Protein AF-A0A0S2F3V4-F1 (afdb_monomer_lite)

Foldseek 3Di:
DDAQPQVPDDPQQLQLQLVLVVLLVVLQVVAADPLLVVLLVVQVDHSRGQDHQVSSQVVLCVQANAGEDEDCFDDDQLVCLQCLLNRYQYAHNGDDGPVQSQHDLTHHNLLRPSQQSSNSSPNLLSLLSNLLSVLSNVQVVPDPLSNLLSVLVCCQPQAFAWEADPVGIHDNHSVQSSHSVLSCCVGPALAAWEWEDDSLLSSLEFFARPDRFNYHYYYHDSVVSSVSSPDRCPVVSVVSVPDHRDYRNDDDPPIPTPHRHPNPPDDPDRTD

pLDDT: mean 95.86, std 4.26, range [71.12, 98.94]

Structure (mmCIF, N/CA/C/O backbone):
data_AF-A0A0S2F3V4-F1
#
_entry.id   AF-A0A0S2F3V4-F1
#
loop_
_atom_site.group_PDB
_atom_site.id
_atom_site.type_symbol
_atom_site.label_atom_id
_atom_site.label_alt_id
_atom_site.label_comp_id
_atom_site.label_asym_id
_atom_site.label_entity_id
_atom_site.label_seq_id
_atom_site.pdbx_PDB_ins_code
_atom_site.Cartn_x
_atom_site.Cartn_y
_atom_site.Cartn_z
_atom_site.occupancy
_atom_site.B_iso_or_equiv
_atom_site.auth_seq_id
_atom_site.auth_comp_id
_atom_site.auth_asym_id
_atom_site.auth_atom_id
_atom_site.pdbx_PDB_model_num
ATOM 1 N N . MET A 1 1 ? 8.814 -4.018 19.513 1.00 71.12 1 MET A N 1
ATOM 2 C CA . MET A 1 1 ? 7.356 -4.242 19.450 1.0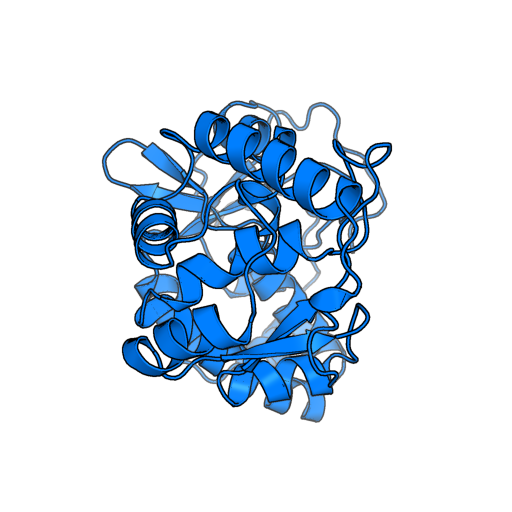0 71.12 1 MET A CA 1
ATOM 3 C C . MET A 1 1 ? 6.756 -3.750 20.743 1.00 71.12 1 MET A C 1
ATOM 5 O O . MET A 1 1 ? 7.368 -3.970 21.784 1.00 71.12 1 MET A O 1
ATOM 9 N N . ILE A 1 2 ? 5.606 -3.098 20.668 1.00 83.38 2 ILE A N 1
ATOM 10 C CA . ILE A 1 2 ? 4.873 -2.636 21.841 1.00 83.38 2 ILE A CA 1
ATOM 11 C C . ILE A 1 2 ? 3.468 -3.230 21.830 1.00 83.38 2 ILE A C 1
ATOM 13 O O . ILE A 1 2 ? 2.897 -3.496 20.769 1.00 83.38 2 ILE A O 1
ATOM 17 N N . GLU A 1 3 ? 2.923 -3.462 23.017 1.00 89.81 3 GLU A N 1
ATOM 18 C CA . GLU A 1 3 ? 1.493 -3.707 23.157 1.00 89.81 3 GLU A CA 1
ATOM 19 C C . GLU A 1 3 ? 0.742 -2.434 22.746 1.00 89.81 3 GLU A C 1
ATOM 21 O O . GLU A 1 3 ? 1.176 -1.329 23.077 1.00 89.81 3 GLU A O 1
ATOM 26 N N . GLN A 1 4 ? -0.358 -2.573 21.999 1.00 96.12 4 GLN A N 1
ATOM 27 C CA . GLN A 1 4 ? -1.179 -1.427 21.611 1.00 96.12 4 GLN A CA 1
ATOM 28 C C . GLN A 1 4 ? -1.691 -0.737 22.885 1.00 96.12 4 GLN A C 1
ATOM 30 O O . GLN A 1 4 ? -2.435 -1.368 23.643 1.00 96.12 4 GLN A O 1
ATOM 35 N N . PRO A 1 5 ? -1.370 0.547 23.128 1.00 95.44 5 PRO A N 1
ATOM 36 C CA . PRO A 1 5 ? -1.813 1.249 24.327 1.00 95.44 5 PRO A CA 1
ATOM 37 C C . PRO A 1 5 ? -3.282 1.681 24.183 1.00 95.44 5 PRO A C 1
ATOM 39 O O . PRO A 1 5 ? -3.615 2.856 24.239 1.00 95.44 5 PRO A O 1
ATOM 42 N N . TRP A 1 6 ? -4.201 0.734 23.979 1.00 97.06 6 TRP A N 1
ATOM 43 C CA . TRP A 1 6 ? -5.574 1.031 23.561 1.00 97.06 6 TRP A CA 1
ATOM 44 C C . TRP A 1 6 ? -6.326 1.932 24.549 1.00 97.06 6 TRP A C 1
ATOM 46 O O . TRP A 1 6 ? -7.079 2.814 24.149 1.00 97.06 6 TRP A O 1
ATOM 56 N N . ALA A 1 7 ? -6.077 1.758 25.849 1.00 97.12 7 ALA A N 1
ATOM 57 C CA . ALA A 1 7 ? -6.681 2.585 26.891 1.00 97.12 7 ALA A CA 1
ATOM 58 C C . ALA A 1 7 ? -6.201 4.052 26.884 1.00 97.12 7 ALA A C 1
ATOM 60 O O . ALA A 1 7 ? -6.800 4.872 27.576 1.00 97.12 7 ALA A O 1
ATOM 61 N N . SER A 1 8 ? -5.135 4.389 26.145 1.00 96.75 8 SER A N 1
ATOM 62 C CA . SER A 1 8 ? -4.654 5.768 26.018 1.00 96.75 8 SER A CA 1
ATOM 63 C C . SER A 1 8 ? -5.304 6.541 24.873 1.00 96.75 8 SER A C 1
ATOM 65 O O . SER A 1 8 ? -5.084 7.748 24.794 1.00 96.75 8 SER A O 1
ATOM 67 N N . TYR A 1 9 ? -6.073 5.893 23.987 1.00 98.19 9 TYR A N 1
ATOM 68 C CA . TYR A 1 9 ? -6.818 6.622 22.962 1.00 98.19 9 TYR A CA 1
ATOM 69 C C . TYR A 1 9 ? -7.884 7.495 23.619 1.00 98.19 9 TYR A C 1
ATOM 71 O O . TYR A 1 9 ? -8.691 7.049 24.436 1.00 98.19 9 TYR A O 1
ATOM 79 N N . SER A 1 10 ? -7.881 8.766 23.252 1.00 98.25 10 SER A N 1
ATOM 80 C CA . SER A 1 10 ? -8.876 9.731 23.683 1.00 98.25 10 SER A CA 1
ATOM 81 C C . SER A 1 10 ? -10.175 9.584 22.884 1.00 98.25 10 SER A C 1
ATOM 83 O O . SER A 1 10 ? -10.226 8.976 21.812 1.00 98.25 10 SER A O 1
ATOM 85 N N . GLY A 1 11 ? -11.243 10.234 23.356 1.00 98.31 11 GLY A N 1
ATOM 86 C CA . GLY A 1 11 ? -12.466 10.370 22.558 1.00 98.31 11 GLY A CA 1
ATOM 87 C C . GLY A 1 11 ? -12.229 11.075 21.214 1.00 98.31 11 GLY A C 1
ATOM 88 O O . GLY A 1 11 ? -12.936 10.794 20.250 1.00 98.31 11 GLY A O 1
ATOM 89 N N . GLN A 1 12 ? -11.217 11.946 21.127 1.00 98.19 12 GLN A N 1
ATOM 90 C CA . GLN A 1 12 ? -10.833 12.617 19.885 1.00 98.19 12 GLN A CA 1
ATOM 91 C C . GLN A 1 12 ? -10.189 11.640 18.895 1.00 98.19 12 GLN A C 1
ATOM 93 O O . GLN A 1 12 ? -10.541 11.665 17.720 1.00 98.19 12 GLN A O 1
ATOM 98 N N . ASP A 1 13 ? -9.323 10.741 19.365 1.00 98.44 13 ASP A N 1
ATOM 99 C CA . ASP A 1 13 ? -8.685 9.720 18.522 1.00 98.44 13 ASP A CA 1
ATOM 100 C C . ASP A 1 13 ? -9.733 8.777 17.912 1.00 98.44 13 ASP A C 1
ATOM 102 O O . ASP A 1 13 ? -9.726 8.505 16.711 1.00 98.44 13 ASP A O 1
ATOM 106 N N . HIS A 1 14 ? -10.703 8.335 18.721 1.00 98.44 14 HIS A N 1
ATOM 107 C CA . HIS A 1 14 ? -11.831 7.539 18.234 1.00 98.44 14 HIS A CA 1
ATOM 108 C C . HIS A 1 14 ? -12.724 8.308 17.250 1.00 98.44 14 HIS A C 1
ATOM 110 O O . HIS A 1 14 ? -13.195 7.720 16.278 1.00 98.44 14 HIS A O 1
ATOM 116 N N . ALA A 1 15 ? -12.927 9.614 17.449 1.00 98.31 15 ALA A N 1
ATOM 117 C CA . ALA A 1 15 ? -13.687 10.444 16.517 1.00 98.31 15 ALA A CA 1
ATOM 118 C C . ALA A 1 15 ? -12.962 10.637 15.172 1.00 98.31 15 ALA A C 1
ATOM 120 O O . ALA A 1 15 ? -13.605 10.582 14.123 1.00 98.31 15 ALA A O 1
ATOM 121 N N . VAL A 1 16 ? -11.632 10.805 15.177 1.00 98.38 16 VAL A N 1
ATOM 122 C CA . VAL A 1 16 ? -10.830 10.859 13.941 1.00 98.38 16 VAL A CA 1
ATOM 123 C C . VAL A 1 16 ? -10.925 9.535 13.186 1.00 98.38 16 VAL A C 1
ATOM 125 O O . VAL A 1 16 ? -11.185 9.540 11.982 1.00 98.38 16 VAL A O 1
ATOM 128 N N . TRP A 1 17 ? -10.789 8.402 13.885 1.00 98.44 17 TRP A N 1
ATOM 129 C CA . TRP A 1 17 ? -11.004 7.079 13.294 1.00 98.44 17 TRP A CA 1
ATOM 130 C C . TRP A 1 17 ? -12.387 6.965 12.646 1.00 98.44 17 TRP A C 1
ATOM 132 O O . TRP A 1 17 ? -12.480 6.577 11.483 1.00 98.44 17 TRP A O 1
ATOM 142 N N . ALA A 1 18 ? -13.448 7.345 13.366 1.00 98.38 18 ALA A N 1
ATOM 143 C CA . ALA A 1 18 ? -14.820 7.297 12.869 1.00 98.38 18 ALA A CA 1
ATOM 144 C C . ALA A 1 18 ? -14.973 8.088 11.563 1.00 98.38 18 ALA A C 1
ATOM 146 O O . ALA A 1 18 ? -15.460 7.559 10.564 1.00 98.38 18 ALA A O 1
ATOM 147 N N . GLN A 1 19 ? -14.483 9.330 11.550 1.00 98.25 19 GLN A N 1
ATOM 148 C CA . GLN A 1 19 ? -14.573 10.216 10.394 1.00 98.25 19 GLN A CA 1
ATOM 149 C C . GLN A 1 19 ? -13.804 9.667 9.184 1.00 98.25 19 GLN A C 1
ATOM 151 O O . GLN A 1 19 ? -14.311 9.707 8.060 1.00 98.25 19 GLN A O 1
ATOM 156 N N . LEU A 1 20 ? -12.592 9.144 9.393 1.00 98.00 20 LEU A N 1
ATOM 157 C CA . LEU A 1 20 ? -11.795 8.520 8.335 1.00 98.00 20 LEU A CA 1
ATOM 158 C C . LEU A 1 20 ? -12.482 7.258 7.793 1.00 98.00 20 LEU A C 1
ATOM 160 O O . LEU A 1 20 ? -12.603 7.099 6.576 1.00 98.00 20 LEU A O 1
ATOM 164 N N . PHE A 1 21 ? -12.982 6.398 8.683 1.00 97.81 21 PHE A N 1
ATOM 165 C CA . PHE A 1 21 ? -13.650 5.147 8.334 1.00 97.81 21 PHE A CA 1
ATOM 166 C C . PHE A 1 21 ? -14.926 5.394 7.522 1.00 97.81 21 PHE A C 1
ATOM 168 O O . PHE A 1 21 ? -15.092 4.825 6.444 1.00 97.81 21 PHE A O 1
ATOM 175 N N . GLU A 1 22 ? -15.816 6.271 7.993 1.00 97.56 22 GLU A N 1
ATOM 176 C CA . GLU A 1 22 ? -17.071 6.602 7.305 1.00 97.56 22 GLU A CA 1
ATOM 177 C C . GLU A 1 22 ? -16.821 7.226 5.931 1.00 97.56 22 GLU A C 1
ATOM 179 O O . GLU A 1 22 ? -17.464 6.848 4.948 1.00 97.56 22 GLU A O 1
ATOM 184 N N . ARG A 1 23 ? -15.841 8.135 5.840 1.00 97.19 23 ARG A N 1
ATOM 185 C CA . ARG A 1 23 ? -15.424 8.748 4.575 1.00 97.19 23 ARG A CA 1
ATOM 186 C C . ARG A 1 23 ? -14.964 7.690 3.579 1.00 97.19 23 ARG A C 1
ATOM 188 O O . ARG A 1 23 ? -15.445 7.679 2.446 1.00 97.19 23 ARG A O 1
ATOM 195 N N . GLN A 1 24 ? -14.064 6.793 3.985 1.00 97.38 24 GLN A N 1
ATOM 196 C CA . GLN A 1 24 ? -13.542 5.779 3.069 1.00 97.38 24 GLN A CA 1
ATOM 197 C C . GLN A 1 24 ? -14.593 4.735 2.698 1.00 97.38 24 GLN A C 1
ATOM 199 O O . GLN A 1 24 ? -14.653 4.345 1.537 1.00 97.38 24 GLN A O 1
ATOM 204 N N . GLN A 1 25 ? -15.502 4.367 3.603 1.00 95.44 25 GLN A N 1
ATOM 205 C CA . GLN A 1 25 ? -16.608 3.471 3.255 1.00 95.44 25 GLN A CA 1
ATOM 206 C C . GLN A 1 25 ? -17.502 4.022 2.140 1.00 95.44 25 GLN A C 1
ATOM 208 O O . GLN A 1 25 ? -18.058 3.242 1.375 1.00 95.44 25 GLN A O 1
ATOM 213 N N . GLN A 1 26 ? -17.631 5.345 2.016 1.00 96.69 26 GLN A N 1
ATOM 214 C CA . GLN A 1 26 ? -18.362 5.972 0.912 1.00 96.69 26 GLN A CA 1
ATOM 215 C C . GLN A 1 26 ? -17.511 6.067 -0.360 1.00 96.69 26 GLN A C 1
ATOM 217 O O . GLN A 1 26 ? -17.989 5.761 -1.451 1.00 96.69 26 GLN A O 1
ATOM 222 N N . VAL A 1 27 ? -16.247 6.485 -0.231 1.00 97.56 27 VAL A N 1
ATOM 223 C CA . VAL A 1 27 ? -15.340 6.691 -1.373 1.00 97.56 27 VAL A CA 1
ATOM 224 C C . VAL A 1 27 ? -15.011 5.376 -2.081 1.00 97.56 27 VAL A C 1
ATOM 226 O O . VAL A 1 27 ? -14.914 5.352 -3.307 1.00 97.56 27 VAL A O 1
ATOM 229 N N . LEU A 1 28 ? -14.861 4.278 -1.343 1.00 97.94 28 LEU A N 1
ATOM 230 C CA . LEU A 1 28 ? -14.383 3.012 -1.897 1.00 97.94 28 LEU A CA 1
ATOM 231 C C . LEU A 1 28 ? -15.452 2.201 -2.641 1.00 97.94 28 LEU A C 1
ATOM 233 O O . LEU A 1 28 ? -15.098 1.256 -3.348 1.00 97.94 28 LEU A O 1
ATOM 237 N N . VAL A 1 29 ? -16.737 2.568 -2.551 1.00 96.19 29 VAL A N 1
ATOM 238 C CA . VAL A 1 29 ? -17.808 1.896 -3.307 1.00 96.19 29 VAL A CA 1
ATOM 239 C C . VAL A 1 29 ? -17.555 2.044 -4.808 1.00 96.19 29 VAL A C 1
ATOM 241 O O . VAL A 1 29 ? -17.493 3.156 -5.330 1.00 96.19 29 VAL A O 1
ATOM 244 N N . GLY A 1 30 ? -17.398 0.912 -5.498 1.00 96.56 30 GLY A N 1
ATOM 245 C CA . GLY A 1 30 ? -17.079 0.869 -6.929 1.00 96.56 30 GLY A CA 1
ATOM 246 C C . GLY A 1 30 ? -15.633 1.245 -7.276 1.00 96.56 30 GLY A C 1
ATOM 247 O O . GLY A 1 30 ? -15.307 1.323 -8.457 1.00 96.56 30 GLY A O 1
ATOM 248 N N . ARG A 1 31 ? -14.767 1.477 -6.276 1.00 98.56 31 ARG A N 1
ATOM 249 C CA . ARG A 1 31 ? -13.346 1.812 -6.470 1.00 98.56 31 ARG A CA 1
ATOM 250 C C . ARG A 1 31 ? -12.406 0.758 -5.893 1.00 98.56 31 ARG A C 1
ATOM 252 O O . ARG A 1 31 ? -11.481 0.344 -6.585 1.00 98.56 31 ARG A O 1
ATOM 259 N N . ALA A 1 32 ? -12.626 0.303 -4.661 1.00 98.62 32 ALA A N 1
ATOM 260 C CA . ALA A 1 32 ? -11.835 -0.782 -4.075 1.00 98.62 32 ALA A CA 1
ATOM 261 C C . ALA A 1 32 ? -12.211 -2.143 -4.673 1.00 98.62 32 ALA A C 1
ATOM 263 O O . ALA A 1 32 ? -13.344 -2.343 -5.107 1.00 98.62 32 ALA A O 1
ATOM 264 N N . SER A 1 33 ? -11.252 -3.067 -4.677 1.00 98.62 33 SER A N 1
ATOM 265 C CA . SER A 1 33 ? -11.466 -4.461 -5.074 1.00 98.62 33 SER A CA 1
ATOM 266 C C . SER A 1 33 ? -12.516 -5.145 -4.198 1.00 98.62 33 SER A C 1
ATOM 268 O O . SER A 1 33 ? -12.676 -4.823 -3.013 1.00 98.62 33 SER A O 1
ATOM 270 N N . ASP A 1 34 ? -13.226 -6.114 -4.774 1.00 97.81 34 ASP A N 1
ATOM 271 C CA . ASP A 1 34 ? -14.242 -6.870 -4.039 1.00 97.81 34 ASP A CA 1
ATOM 272 C C . ASP A 1 34 ? -13.632 -7.645 -2.870 1.00 97.81 34 ASP A C 1
ATOM 274 O O . ASP A 1 34 ? -14.261 -7.773 -1.815 1.00 97.81 34 ASP A O 1
ATOM 278 N N . GLU A 1 35 ? -12.401 -8.130 -3.033 1.00 97.88 35 GLU A N 1
ATOM 279 C CA . GLU A 1 35 ? -11.631 -8.822 -2.008 1.00 97.88 35 GLU A CA 1
ATOM 280 C C . GLU A 1 35 ? -11.360 -7.906 -0.815 1.00 97.88 35 GLU A C 1
ATOM 282 O O . GLU A 1 35 ? -11.629 -8.305 0.319 1.00 97.88 35 GLU A O 1
ATOM 287 N N . PHE A 1 36 ? -10.920 -6.663 -1.056 1.00 98.25 36 PHE A N 1
ATOM 288 C CA . PHE A 1 36 ? -10.719 -5.679 0.009 1.00 98.25 36 PHE A CA 1
ATOM 289 C C . PHE A 1 36 ? -12.030 -5.397 0.752 1.00 98.25 36 PHE A C 1
ATOM 291 O O . PHE A 1 36 ? -12.088 -5.502 1.977 1.00 98.25 36 PHE A O 1
ATOM 298 N N . LEU A 1 37 ? -13.109 -5.086 0.025 1.00 96.81 37 LEU A N 1
ATOM 299 C CA . LEU A 1 37 ? -14.402 -4.750 0.631 1.00 96.81 37 LEU A CA 1
ATOM 300 C C . LEU A 1 37 ? -15.004 -5.930 1.407 1.00 96.81 37 LEU A C 1
ATOM 302 O O . LEU A 1 37 ? -15.622 -5.744 2.457 1.00 96.81 37 LEU A O 1
ATOM 306 N N . THR A 1 38 ? -14.843 -7.151 0.898 1.00 95.88 38 THR A N 1
ATOM 307 C CA . THR A 1 38 ? -15.321 -8.372 1.556 1.00 95.88 38 THR A CA 1
ATOM 308 C C . THR A 1 38 ? -14.527 -8.661 2.818 1.00 95.88 38 THR A C 1
ATOM 310 O O . THR A 1 38 ? -15.128 -8.901 3.867 1.00 95.88 38 THR A O 1
ATOM 313 N N . ALA A 1 39 ? -13.200 -8.575 2.746 1.00 95.62 39 ALA A N 1
ATOM 314 C CA . ALA A 1 39 ? -12.345 -8.777 3.900 1.00 95.62 39 ALA A CA 1
ATOM 315 C C . ALA A 1 39 ? -12.573 -7.720 4.985 1.00 95.62 39 ALA A C 1
ATOM 317 O O . ALA A 1 39 ? -12.719 -8.064 6.156 1.00 95.62 39 ALA A O 1
ATOM 318 N N . GLN A 1 40 ? -12.697 -6.447 4.605 1.00 94.38 40 GLN A N 1
ATOM 319 C CA . GLN A 1 40 ? -12.947 -5.355 5.543 1.00 94.38 40 GLN A CA 1
ATOM 320 C C . GLN A 1 40 ? -14.236 -5.580 6.347 1.00 94.38 40 GLN A C 1
ATOM 322 O O . GLN A 1 40 ? -14.233 -5.436 7.571 1.00 94.38 40 GLN A O 1
ATOM 327 N N . ARG A 1 41 ? -15.310 -6.037 5.684 1.00 91.94 41 ARG A N 1
ATOM 328 C CA . ARG A 1 41 ? -16.566 -6.417 6.352 1.00 91.94 41 ARG A CA 1
ATOM 329 C C . ARG A 1 41 ? -16.389 -7.614 7.291 1.00 91.94 41 ARG A C 1
ATOM 331 O O . ARG A 1 41 ? -16.959 -7.612 8.380 1.00 91.94 41 ARG A O 1
ATOM 338 N N . ALA A 1 42 ? -15.612 -8.619 6.885 1.00 93.25 42 ALA A N 1
ATOM 339 C CA . ALA A 1 42 ? -15.359 -9.826 7.676 1.00 93.25 42 ALA A CA 1
ATOM 340 C C . ALA A 1 42 ? -14.507 -9.564 8.930 1.00 93.25 42 ALA A C 1
ATOM 342 O O . ALA A 1 42 ? -14.615 -10.294 9.911 1.00 93.25 42 ALA A O 1
ATOM 343 N N . MET A 1 43 ? -13.692 -8.505 8.932 1.00 91.44 43 MET A N 1
ATOM 344 C CA . MET A 1 43 ? -12.908 -8.105 10.104 1.00 91.44 43 MET A CA 1
ATOM 345 C C . MET A 1 43 ? -13.733 -7.409 11.194 1.00 91.44 43 MET A C 1
ATOM 347 O O . MET A 1 43 ? -13.212 -7.164 12.280 1.00 91.44 43 MET A O 1
ATOM 351 N N . HIS A 1 44 ? -15.003 -7.080 10.926 1.00 89.06 44 HIS A N 1
ATOM 352 C CA . HIS A 1 44 ? -15.902 -6.404 11.868 1.00 89.06 44 HIS A CA 1
ATOM 353 C C . HIS A 1 44 ? -15.350 -5.078 12.427 1.00 89.06 44 HIS A C 1
ATOM 355 O O . HIS A 1 44 ? -15.723 -4.651 13.522 1.00 89.06 44 HIS A O 1
ATOM 361 N N . MET A 1 45 ? -14.487 -4.401 11.660 1.00 92.94 45 MET A N 1
ATOM 362 C CA . MET A 1 45 ? -14.093 -3.024 11.946 1.00 92.94 45 MET A CA 1
ATOM 363 C C . MET A 1 45 ? -15.279 -2.086 11.729 1.00 92.94 45 MET A C 1
ATOM 365 O O . MET A 1 45 ? -16.131 -2.311 10.867 1.00 92.94 45 MET A O 1
ATOM 369 N N . SER A 1 46 ? -15.345 -1.028 12.528 1.00 94.31 46 SER A N 1
ATOM 370 C CA . SER A 1 46 ? -16.512 -0.162 12.583 1.00 94.31 46 SER A CA 1
ATOM 371 C C . SER A 1 46 ? -16.119 1.256 13.012 1.00 94.31 46 SER A C 1
ATOM 373 O O . SER A 1 46 ? -15.045 1.440 13.594 1.00 94.31 46 SER A O 1
ATOM 375 N N . PRO A 1 47 ? -16.940 2.285 12.733 1.00 96.75 47 PRO A N 1
ATOM 376 C CA . PRO A 1 47 ? -16.590 3.659 13.080 1.00 96.75 47 PRO A CA 1
ATOM 377 C C . PRO A 1 47 ? -16.726 3.954 14.582 1.00 96.75 47 PRO A C 1
ATOM 379 O O . PRO A 1 47 ? -16.350 5.032 15.017 1.00 96.75 47 PRO A O 1
ATOM 382 N N . GLN A 1 48 ? -17.256 3.035 15.399 1.00 96.31 48 GLN A N 1
ATOM 383 C CA . GLN A 1 48 ? -17.555 3.317 16.809 1.00 96.31 48 GLN A CA 1
ATOM 384 C C . GLN A 1 48 ? -16.308 3.579 17.663 1.00 96.31 48 GLN A C 1
ATOM 386 O O . GLN A 1 48 ? -16.373 4.375 18.596 1.00 96.31 48 GLN A O 1
ATOM 391 N N . GLN A 1 49 ? -15.199 2.892 17.383 1.00 96.88 49 GLN A N 1
ATOM 392 C CA . GLN A 1 49 ? -13.940 3.039 18.115 1.00 96.88 49 GLN A CA 1
ATOM 393 C C . GLN A 1 49 ? -12.778 2.451 17.312 1.00 96.88 49 GLN A C 1
ATOM 395 O O . GLN A 1 49 ? -12.979 1.605 16.441 1.00 96.88 49 GLN A O 1
ATOM 400 N N . ILE A 1 50 ? -11.556 2.855 17.664 1.00 98.38 50 ILE A N 1
ATOM 401 C CA . ILE A 1 50 ? -10.333 2.246 17.126 1.00 98.38 50 ILE A CA 1
ATOM 402 C C . ILE A 1 50 ? -10.326 0.752 17.502 1.00 98.38 50 ILE A C 1
ATOM 404 O O . ILE A 1 50 ? -10.508 0.435 18.684 1.00 98.38 50 ILE A O 1
ATOM 408 N N . PRO A 1 51 ? -10.117 -0.176 16.552 1.00 97.25 51 PRO A N 1
ATOM 409 C CA . PRO A 1 51 ? -10.082 -1.603 16.845 1.00 97.25 51 PRO A CA 1
ATOM 410 C C . PRO A 1 51 ? -8.925 -1.982 17.776 1.00 97.25 51 PRO A C 1
ATOM 412 O O . PRO A 1 51 ? -7.819 -1.440 17.687 1.00 97.25 51 PRO A O 1
ATOM 415 N N . LYS A 1 52 ? -9.166 -2.969 18.641 1.00 97.38 52 LYS A N 1
ATOM 416 C CA . LYS A 1 52 ? -8.104 -3.614 19.417 1.00 97.38 52 LYS A CA 1
ATOM 417 C C . LYS A 1 52 ? -7.364 -4.615 18.540 1.00 97.38 52 LYS A C 1
ATOM 419 O O . LYS A 1 52 ? -7.992 -5.479 17.928 1.00 97.38 52 LYS A O 1
ATOM 424 N N . PHE A 1 53 ? -6.035 -4.563 18.535 1.00 97.31 53 PHE A N 1
ATOM 425 C CA . PHE A 1 53 ? -5.213 -5.515 17.783 1.00 97.31 53 PHE A CA 1
ATOM 426 C C . PHE A 1 53 ? -5.429 -6.949 18.267 1.00 97.31 53 PHE A C 1
ATOM 428 O O . PHE A 1 53 ? -5.476 -7.856 17.451 1.00 97.31 53 PHE A O 1
ATOM 435 N N . GLU A 1 54 ? -5.653 -7.163 19.567 1.00 96.38 54 GLU A N 1
ATOM 436 C CA . GLU A 1 54 ? -6.056 -8.461 20.127 1.00 96.38 54 GLU A CA 1
ATOM 437 C C . GLU A 1 54 ? -7.278 -9.057 19.412 1.00 96.38 54 GLU A C 1
ATOM 439 O O . GLU A 1 54 ? -7.277 -10.236 19.042 1.00 96.38 54 GLU A O 1
ATOM 444 N N . ASP A 1 55 ? -8.319 -8.246 19.212 1.00 96.31 55 ASP A N 1
ATOM 445 C CA . ASP A 1 55 ? -9.575 -8.700 18.627 1.00 96.31 55 ASP A CA 1
ATOM 446 C C . ASP A 1 55 ? -9.375 -9.073 17.158 1.00 96.31 55 ASP A C 1
ATOM 448 O O . ASP A 1 55 ? -9.796 -10.152 16.737 1.00 96.31 55 ASP A O 1
ATOM 452 N N . LEU A 1 56 ? -8.656 -8.228 16.414 1.00 97.19 56 LEU A N 1
ATOM 453 C CA . LEU A 1 56 ? -8.313 -8.477 15.014 1.00 97.19 56 LEU A CA 1
ATOM 454 C C . LEU A 1 56 ? -7.362 -9.672 14.855 1.00 97.19 56 LEU A C 1
ATOM 456 O O . LEU A 1 56 ? -7.541 -10.477 13.945 1.00 97.19 56 LEU A O 1
ATOM 460 N N . ASN A 1 57 ? -6.411 -9.858 15.771 1.00 97.75 57 ASN A N 1
ATOM 461 C CA . ASN A 1 57 ? -5.467 -10.976 15.752 1.00 97.75 57 ASN A CA 1
ATOM 462 C C . ASN A 1 57 ? -6.157 -12.324 15.939 1.00 97.75 57 ASN A C 1
ATOM 464 O O . ASN A 1 57 ? -5.714 -13.314 15.364 1.00 97.75 57 ASN A O 1
ATOM 468 N N . ARG A 1 58 ? -7.253 -12.398 16.705 1.00 96.94 58 ARG A N 1
ATOM 469 C CA . ARG A 1 58 ? -8.057 -13.631 16.777 1.00 96.94 58 ARG A CA 1
ATOM 470 C C . ARG A 1 58 ? -8.634 -13.998 15.411 1.00 96.94 58 ARG A C 1
ATOM 472 O O . ARG A 1 58 ? -8.623 -15.172 15.050 1.00 96.94 58 ARG A O 1
ATOM 479 N N . VAL A 1 59 ? -9.096 -13.002 14.654 1.00 96.25 59 VAL A N 1
ATOM 480 C CA . VAL A 1 59 ? -9.643 -13.196 13.307 1.00 96.25 59 VAL A CA 1
ATOM 481 C C . VAL A 1 59 ? -8.530 -13.572 12.325 1.00 96.25 59 VAL A C 1
ATOM 483 O O . VAL A 1 59 ? -8.629 -14.617 11.686 1.00 96.25 59 VAL A O 1
ATOM 486 N N . LEU A 1 60 ? -7.449 -12.791 12.249 1.00 97.62 60 LEU A N 1
ATOM 487 C CA . LEU A 1 60 ? -6.346 -13.018 11.305 1.00 97.62 60 LEU A CA 1
ATOM 488 C C . LEU A 1 60 ? -5.655 -14.370 11.521 1.00 97.62 60 LEU A C 1
ATOM 490 O O . LEU A 1 60 ? -5.487 -15.133 10.567 1.00 97.62 60 LEU A O 1
ATOM 494 N N . ARG A 1 61 ? -5.338 -14.730 12.775 1.00 98.19 61 ARG A N 1
ATOM 495 C CA . ARG A 1 61 ? -4.691 -16.017 13.081 1.00 98.19 61 ARG A CA 1
ATOM 496 C C . ARG A 1 61 ? -5.554 -17.200 12.652 1.00 98.19 61 ARG A C 1
ATOM 498 O O . ARG A 1 61 ? -5.019 -18.189 12.164 1.00 98.19 61 ARG A O 1
ATOM 505 N N . ALA A 1 62 ? -6.875 -17.094 12.807 1.00 96.94 62 ALA A N 1
ATOM 506 C CA . ALA A 1 62 ? -7.804 -18.146 12.404 1.00 96.94 62 ALA A CA 1
ATOM 507 C C . ALA A 1 62 ? -7.937 -18.294 10.877 1.00 96.94 62 ALA A C 1
ATOM 509 O O . ALA A 1 62 ? -8.222 -19.395 10.414 1.00 96.94 62 ALA A O 1
ATOM 510 N N . HIS A 1 63 ? -7.743 -17.218 10.106 1.00 96.25 63 HIS A N 1
ATOM 511 C CA . HIS A 1 63 ? -7.941 -17.228 8.651 1.00 96.25 63 HIS A CA 1
ATOM 512 C C . HIS A 1 63 ? -6.657 -17.508 7.871 1.00 96.25 63 HIS A C 1
ATOM 514 O O . HIS A 1 63 ? -6.655 -18.348 6.975 1.00 96.25 63 HIS A O 1
ATOM 520 N N . THR A 1 64 ? -5.568 -16.814 8.197 1.00 98.38 64 THR A N 1
ATOM 521 C CA . THR A 1 64 ? -4.319 -16.862 7.418 1.00 98.38 64 THR A CA 1
ATOM 522 C C . THR A 1 64 ? -3.080 -17.053 8.291 1.00 98.38 64 THR A C 1
ATOM 524 O O . THR A 1 64 ? -1.961 -17.099 7.782 1.00 98.38 64 THR A O 1
ATOM 527 N N . GLY A 1 65 ? -3.240 -17.192 9.609 1.00 98.38 65 GLY A N 1
ATOM 528 C CA . GLY A 1 65 ? -2.116 -17.309 10.542 1.00 98.38 65 GLY A CA 1
ATOM 529 C C . GLY A 1 65 ? -1.347 -16.002 10.751 1.00 98.38 65 GLY A C 1
ATOM 530 O O . GLY A 1 65 ? -0.323 -16.021 11.428 1.00 98.38 65 GLY A O 1
ATOM 531 N N . TRP A 1 66 ? -1.829 -14.890 10.188 1.00 98.69 66 TRP A N 1
ATOM 532 C CA . TRP A 1 66 ? -1.238 -13.571 10.377 1.00 98.69 66 TRP A CA 1
ATOM 533 C C . TRP A 1 66 ? -1.624 -12.951 11.717 1.00 98.69 66 TRP A C 1
ATOM 535 O O . TRP A 1 66 ? -2.666 -13.255 12.298 1.00 98.69 66 TRP A O 1
ATOM 545 N N . GLU A 1 67 ? -0.788 -12.039 12.197 1.00 98.38 67 GLU A N 1
ATOM 546 C CA . GLU A 1 67 ? -1.084 -11.199 13.352 1.00 98.38 67 GLU A CA 1
ATOM 547 C C . GLU A 1 67 ? -0.484 -9.800 13.210 1.00 98.38 67 GLU A C 1
ATOM 549 O O . GLU A 1 67 ? 0.501 -9.582 12.513 1.00 98.38 67 GLU A O 1
ATOM 554 N N . LEU A 1 68 ? -1.085 -8.848 13.906 1.00 98.19 68 LEU A N 1
ATOM 555 C CA . LEU A 1 68 ? -0.656 -7.468 14.028 1.00 98.19 68 LEU A CA 1
ATOM 556 C C . LEU A 1 68 ? 0.256 -7.304 15.237 1.00 98.19 68 LEU A C 1
ATOM 558 O O . LEU A 1 68 ? -0.006 -7.864 16.309 1.00 98.19 68 LEU A O 1
ATOM 562 N N . ILE A 1 69 ? 1.269 -6.459 15.082 1.00 96.75 69 ILE A N 1
ATOM 563 C CA . ILE A 1 69 ? 2.152 -6.014 16.162 1.00 96.75 69 ILE A CA 1
ATOM 564 C C . ILE A 1 69 ? 2.197 -4.483 16.194 1.00 96.75 69 ILE A C 1
ATOM 566 O O . ILE A 1 69 ? 2.249 -3.838 15.150 1.00 96.75 69 ILE A O 1
ATOM 570 N N . GLY A 1 70 ? 2.193 -3.891 17.389 1.00 96.56 70 GLY A N 1
ATOM 571 C CA . GLY A 1 70 ? 2.286 -2.439 17.546 1.00 96.56 70 GLY A CA 1
ATOM 572 C C . GLY A 1 70 ? 3.715 -1.922 17.378 1.00 96.56 70 GLY A C 1
ATOM 573 O O . GLY A 1 70 ? 4.661 -2.480 17.955 1.00 96.56 70 GLY A O 1
ATOM 574 N N . VAL A 1 71 ? 3.865 -0.830 16.625 1.00 96.06 71 VAL A N 1
ATOM 575 C CA . VAL A 1 71 ? 5.132 -0.105 16.432 1.00 96.06 71 VAL A CA 1
ATOM 576 C C . VAL A 1 71 ? 4.938 1.404 16.557 1.00 96.06 71 VAL A C 1
ATOM 578 O O . VAL A 1 71 ? 3.849 1.918 16.330 1.00 96.06 71 VAL A O 1
ATOM 581 N N . GLU A 1 72 ? 5.985 2.125 16.958 1.00 90.38 72 GLU A N 1
ATOM 582 C CA . GLU A 1 72 ? 5.934 3.587 17.147 1.00 90.38 72 GLU A CA 1
ATOM 583 C C . GLU A 1 72 ? 5.979 4.374 15.826 1.00 90.38 72 GLU A C 1
ATOM 585 O O . GLU A 1 72 ? 5.655 5.559 15.803 1.00 90.38 72 GLU A O 1
ATOM 590 N N . GLY A 1 73 ? 6.349 3.708 14.734 1.00 86.69 73 GLY A N 1
ATOM 591 C CA . GLY A 1 73 ? 6.457 4.263 13.393 1.00 86.69 73 GLY A CA 1
ATOM 592 C C . GLY A 1 73 ? 7.308 3.346 12.517 1.00 86.69 73 GLY A C 1
ATOM 593 O O . GLY A 1 73 ? 7.338 2.129 12.729 1.00 86.69 73 GLY A O 1
ATOM 594 N N . LEU A 1 74 ? 8.036 3.937 11.566 1.00 86.38 74 LEU A N 1
ATOM 595 C CA . LEU A 1 74 ? 8.880 3.210 10.615 1.00 86.38 74 LEU A CA 1
ATOM 596 C C . LEU A 1 74 ? 9.911 2.310 11.316 1.00 86.38 74 LEU A C 1
ATOM 598 O O . LEU A 1 74 ? 10.663 2.741 12.193 1.00 86.38 74 LEU A O 1
ATOM 602 N N . LEU A 1 75 ? 9.963 1.049 10.889 1.00 91.56 75 LEU A N 1
ATOM 603 C CA . LEU A 1 75 ? 10.953 0.077 11.339 1.00 91.56 75 LEU A CA 1
ATOM 604 C C . LEU A 1 75 ? 12.190 0.083 10.429 1.00 91.56 75 LEU A C 1
ATOM 606 O O . LEU A 1 75 ? 12.070 0.369 9.237 1.00 91.56 75 LEU A O 1
ATOM 610 N N . PRO A 1 76 ? 13.366 -0.329 10.938 1.00 93.25 76 PRO A N 1
ATOM 611 C CA . PRO A 1 76 ? 14.474 -0.725 10.076 1.00 93.25 76 PRO A CA 1
ATOM 612 C C . PRO A 1 76 ? 14.035 -1.814 9.087 1.00 93.25 76 PRO A C 1
ATOM 614 O O . PRO A 1 76 ? 13.323 -2.743 9.473 1.00 93.25 76 PRO A O 1
ATOM 617 N N . GLU A 1 77 ? 14.503 -1.731 7.841 1.00 91.12 77 GLU A N 1
ATOM 618 C CA . GLU A 1 77 ? 14.061 -2.592 6.732 1.00 91.12 77 GLU A CA 1
ATOM 619 C C . GLU A 1 77 ? 14.145 -4.087 7.065 1.00 91.12 77 GLU A C 1
ATOM 621 O O . GLU A 1 77 ? 13.164 -4.811 6.921 1.00 91.12 77 GLU A O 1
ATOM 626 N N . LEU A 1 78 ? 15.286 -4.555 7.588 1.00 93.56 78 LEU A N 1
ATOM 627 C CA . LEU A 1 78 ? 15.464 -5.965 7.952 1.00 93.56 78 LEU A CA 1
ATOM 628 C C . LEU A 1 78 ? 14.446 -6.426 9.006 1.00 93.56 78 LEU A C 1
ATOM 630 O O . LEU A 1 78 ? 13.927 -7.536 8.918 1.00 93.56 78 LEU A O 1
ATOM 634 N N . THR A 1 79 ? 14.135 -5.570 9.982 1.00 95.75 79 THR A N 1
ATOM 635 C CA . THR A 1 79 ? 13.136 -5.861 11.016 1.00 95.75 79 THR A CA 1
ATOM 636 C C . THR A 1 79 ? 11.735 -5.942 10.413 1.00 95.75 79 THR A C 1
ATOM 638 O O . THR A 1 79 ? 10.972 -6.841 10.759 1.00 95.75 79 THR A O 1
ATOM 641 N N . PHE A 1 80 ? 11.395 -5.038 9.490 1.00 96.25 80 PHE A N 1
ATOM 642 C CA . PHE A 1 80 ? 10.127 -5.088 8.762 1.00 96.25 80 PHE A CA 1
ATOM 643 C C . PHE A 1 80 ? 9.995 -6.394 7.962 1.00 96.25 80 PHE A C 1
ATOM 645 O O . PHE A 1 80 ? 9.003 -7.110 8.105 1.00 96.25 80 PHE A O 1
ATOM 652 N N . PHE A 1 81 ? 11.025 -6.762 7.195 1.00 97.38 81 PHE A N 1
ATOM 653 C CA . PHE A 1 81 ? 11.034 -8.001 6.417 1.00 97.38 81 PHE A CA 1
ATOM 654 C C . PHE A 1 81 ? 10.937 -9.260 7.283 1.00 97.38 81 PHE A C 1
ATOM 656 O O . PHE A 1 81 ? 10.172 -10.162 6.942 1.00 97.38 81 PHE A O 1
ATOM 663 N N . ASP A 1 82 ? 11.648 -9.323 8.416 1.00 98.00 82 ASP A N 1
ATOM 664 C CA . ASP A 1 82 ? 11.543 -10.448 9.356 1.00 98.00 82 ASP A CA 1
ATOM 665 C C . ASP A 1 82 ? 10.124 -10.591 9.926 1.00 98.00 82 ASP A C 1
ATOM 667 O O . ASP A 1 82 ? 9.627 -11.704 10.121 1.00 98.00 82 ASP A O 1
ATOM 671 N N . HIS A 1 83 ? 9.429 -9.482 10.174 1.00 98.38 83 HIS A N 1
ATOM 672 C CA . HIS A 1 83 ? 8.040 -9.542 10.607 1.00 98.38 83 HIS A CA 1
ATOM 673 C C . HIS A 1 83 ? 7.144 -10.151 9.527 1.00 98.38 83 HIS A C 1
ATOM 675 O O . HIS A 1 83 ? 6.487 -11.158 9.809 1.00 98.38 83 HIS A O 1
ATOM 681 N N . LEU A 1 84 ? 7.201 -9.645 8.292 1.00 98.56 84 LEU A N 1
ATOM 682 C CA . LEU A 1 84 ? 6.409 -10.173 7.177 1.00 98.56 84 LEU A CA 1
ATOM 683 C C . LEU A 1 84 ? 6.726 -11.652 6.899 1.00 98.56 84 LEU A C 1
ATOM 685 O O . LEU A 1 84 ? 5.811 -12.461 6.764 1.00 98.56 84 LEU A O 1
ATOM 689 N N . ALA A 1 85 ? 8.007 -12.036 6.916 1.00 98.44 85 ALA A N 1
ATOM 690 C CA . ALA A 1 85 ? 8.460 -13.416 6.704 1.00 98.44 85 ALA A CA 1
ATOM 691 C C . ALA A 1 85 ? 7.890 -14.420 7.723 1.00 98.44 85 ALA A C 1
ATOM 693 O O . ALA A 1 85 ? 7.849 -15.622 7.457 1.00 98.44 85 ALA A O 1
ATOM 694 N N . ASN A 1 86 ? 7.470 -13.921 8.887 1.00 98.62 86 ASN A N 1
ATOM 695 C CA . ASN A 1 86 ? 6.895 -14.684 9.988 1.00 98.62 86 ASN A CA 1
ATOM 696 C C . ASN A 1 86 ? 5.405 -14.356 10.204 1.00 98.62 86 ASN A C 1
ATOM 698 O O . ASN A 1 86 ? 4.902 -14.540 11.311 1.00 98.62 86 ASN A O 1
ATOM 702 N N . ARG A 1 87 ? 4.708 -13.854 9.171 1.00 98.69 87 ARG A N 1
ATOM 703 C CA . ARG A 1 87 ? 3.274 -13.505 9.194 1.00 98.69 87 ARG A CA 1
ATOM 704 C C . ARG A 1 87 ? 2.888 -12.519 10.304 1.00 98.69 87 ARG A C 1
ATOM 706 O O . ARG A 1 87 ? 1.805 -12.589 10.881 1.00 98.69 87 ARG A O 1
ATOM 713 N N . ARG A 1 88 ? 3.777 -11.577 10.612 1.00 98.62 88 ARG A N 1
ATOM 714 C CA . ARG A 1 88 ? 3.519 -10.470 11.541 1.00 98.62 88 ARG A CA 1
ATOM 715 C C . ARG A 1 88 ? 3.488 -9.178 10.742 1.00 98.62 88 ARG A C 1
ATOM 717 O O . ARG A 1 88 ? 4.472 -8.851 10.087 1.00 98.62 88 ARG A O 1
ATOM 724 N N . PHE A 1 89 ? 2.386 -8.444 10.792 1.00 98.44 89 PHE A N 1
ATOM 725 C CA . PHE A 1 89 ? 2.270 -7.150 10.130 1.00 98.44 89 PHE A CA 1
ATOM 726 C C . PHE A 1 89 ? 2.459 -6.014 11.150 1.00 98.44 89 PHE A C 1
ATOM 728 O O . PHE A 1 89 ? 1.674 -5.915 12.102 1.00 98.44 89 PHE A O 1
ATOM 735 N N . PRO A 1 90 ? 3.505 -5.181 11.010 1.00 97.88 90 PRO A N 1
ATOM 736 C CA . PRO A 1 90 ? 3.694 -4.002 11.848 1.00 97.88 90 PRO A CA 1
ATOM 737 C C . PRO A 1 90 ? 2.610 -2.954 11.601 1.00 97.88 90 PRO A C 1
ATOM 739 O O . PRO A 1 90 ? 2.345 -2.604 10.460 1.00 97.88 90 PRO A O 1
ATOM 742 N N . VAL A 1 91 ? 2.007 -2.442 12.673 1.00 97.81 91 VAL A N 1
ATOM 743 C CA . VAL A 1 91 ? 0.996 -1.380 12.615 1.00 97.81 91 VAL A CA 1
ATOM 744 C C . VAL A 1 91 ? 1.402 -0.252 13.551 1.00 97.81 91 VAL A C 1
ATOM 746 O O . VAL A 1 91 ? 1.582 -0.461 14.759 1.00 97.81 91 VAL A O 1
ATOM 749 N N . THR A 1 92 ? 1.523 0.951 13.000 1.00 96.69 92 THR A N 1
ATOM 750 C CA . THR A 1 92 ? 1.723 2.176 13.768 1.00 96.69 92 THR A CA 1
ATOM 751 C C . THR A 1 92 ? 0.545 2.371 14.712 1.00 96.69 92 THR A C 1
ATOM 753 O O . THR A 1 92 ? -0.612 2.352 14.300 1.00 96.69 92 THR A O 1
ATOM 756 N N . TRP A 1 93 ? 0.804 2.499 16.014 1.00 95.31 93 TRP A N 1
ATOM 757 C CA . TRP A 1 93 ? -0.287 2.470 16.994 1.00 95.31 93 TRP A CA 1
ATOM 758 C C . TRP A 1 93 ? -1.006 3.814 17.144 1.00 95.31 93 TRP A C 1
ATOM 760 O O . TRP A 1 93 ? -2.146 3.837 17.595 1.00 95.31 93 TRP A O 1
ATOM 770 N N . TRP A 1 94 ? -0.385 4.944 16.821 1.00 96.12 94 TRP A N 1
ATOM 771 C CA . TRP A 1 94 ? -1.010 6.256 16.984 1.00 96.12 94 TRP A CA 1
ATOM 772 C C . TRP A 1 94 ? -1.806 6.642 15.733 1.00 96.12 94 TRP A C 1
ATOM 774 O O . TRP A 1 94 ? -1.488 6.216 14.627 1.00 96.12 94 TRP A O 1
ATOM 784 N N . ILE A 1 95 ? -2.856 7.445 15.903 1.00 97.31 95 ILE A N 1
ATOM 785 C CA . ILE A 1 95 ? -3.678 7.968 14.804 1.00 97.31 95 ILE A CA 1
ATOM 786 C C . ILE A 1 95 ? -3.384 9.457 14.596 1.00 97.31 95 ILE A C 1
ATOM 788 O O . ILE A 1 95 ? -3.046 10.169 15.544 1.00 97.31 95 ILE A O 1
ATOM 792 N N . ARG A 1 96 ? -3.485 9.931 13.352 1.00 96.31 96 ARG A N 1
ATOM 793 C CA . ARG A 1 96 ? -3.294 11.343 12.996 1.00 96.31 96 ARG A CA 1
ATOM 794 C C . ARG A 1 96 ? -4.221 12.287 13.765 1.00 96.31 96 ARG A C 1
ATOM 796 O O . ARG A 1 96 ? -5.313 11.912 14.189 1.00 96.31 96 ARG A O 1
ATOM 803 N N . LYS A 1 97 ? -3.821 13.555 13.871 1.00 95.50 97 LYS A N 1
ATOM 804 C CA . LYS A 1 97 ? -4.649 14.599 14.494 1.00 95.50 97 LYS A CA 1
ATOM 805 C C . LYS A 1 97 ? -5.760 15.079 13.550 1.00 95.50 97 LYS A C 1
ATOM 807 O O . LYS A 1 97 ? -5.621 14.933 12.332 1.00 95.50 97 LYS A O 1
ATOM 812 N N . PRO A 1 98 ? -6.834 15.713 14.059 1.00 94.44 98 PRO A N 1
ATOM 813 C CA . PRO A 1 98 ? -7.911 16.225 13.209 1.00 94.44 98 PRO A CA 1
ATOM 814 C C . PRO A 1 98 ? -7.443 17.214 12.137 1.00 94.44 98 PRO A C 1
ATOM 816 O O . PRO A 1 98 ? -7.994 17.236 11.041 1.00 94.44 98 PRO A O 1
ATOM 819 N N . GLU A 1 99 ? -6.404 18.005 12.413 1.00 93.62 99 GLU A N 1
ATOM 820 C CA . GLU A 1 99 ? -5.858 18.971 11.451 1.00 93.62 99 GLU A CA 1
ATOM 821 C C . GLU A 1 99 ? -5.120 18.290 10.283 1.00 93.62 99 GLU A C 1
ATOM 823 O O . GLU A 1 99 ? -4.841 18.928 9.273 1.00 93.62 99 GLU A O 1
ATOM 828 N N . GLN A 1 100 ? -4.814 16.995 10.409 1.00 92.31 100 GLN A N 1
ATOM 829 C CA . GLN A 1 100 ? -4.085 16.174 9.434 1.00 92.31 100 GLN A CA 1
ATOM 830 C C . GLN A 1 100 ? -5.012 15.185 8.701 1.00 92.31 100 GLN A C 1
ATOM 832 O O . GLN A 1 100 ? -4.557 14.240 8.055 1.00 92.31 100 GLN A O 1
ATOM 837 N N . ILE A 1 101 ? -6.333 15.359 8.805 1.00 89.38 101 ILE A N 1
ATOM 838 C CA . ILE A 1 101 ? -7.312 14.364 8.342 1.00 89.38 101 ILE A CA 1
ATOM 839 C C . ILE A 1 101 ? -7.297 14.118 6.829 1.00 89.38 101 ILE A C 1
ATOM 841 O O . ILE A 1 101 ? -7.626 13.022 6.358 1.00 89.38 101 ILE A O 1
ATOM 845 N N . ASP A 1 102 ? -6.913 15.134 6.062 1.00 82.56 102 ASP A N 1
ATOM 846 C CA . ASP A 1 102 ? -6.862 15.065 4.605 1.00 82.56 102 ASP A CA 1
ATOM 847 C C . ASP A 1 102 ? -5.513 14.558 4.092 1.00 82.56 102 ASP A C 1
ATOM 849 O O . ASP A 1 102 ? -5.478 13.920 3.042 1.00 82.56 102 ASP A O 1
ATOM 853 N N . TYR A 1 103 ? -4.422 14.777 4.832 1.00 78.00 103 TYR A N 1
ATOM 854 C CA . TYR A 1 103 ? -3.092 14.321 4.441 1.00 78.00 103 TYR A CA 1
ATOM 855 C C . TYR A 1 103 ? -2.140 14.209 5.635 1.00 78.00 103 TYR A C 1
ATOM 857 O O . TYR A 1 103 ? -2.048 15.110 6.471 1.00 78.00 103 TYR A O 1
ATOM 865 N N . LEU A 1 104 ? -1.387 13.112 5.657 1.00 84.88 104 LEU A N 1
ATOM 866 C CA . LEU A 1 104 ? -0.270 12.874 6.558 1.00 84.88 104 LEU A CA 1
ATOM 867 C C . LEU A 1 104 ? 0.807 12.119 5.774 1.00 84.88 104 LEU A C 1
ATOM 869 O O . LEU A 1 104 ? 0.481 11.155 5.088 1.00 84.88 104 LEU A O 1
ATOM 873 N N . ALA A 1 105 ? 2.059 12.576 5.857 1.00 77.75 105 ALA A N 1
ATOM 874 C CA . ALA A 1 105 ? 3.175 11.948 5.147 1.00 77.75 105 ALA A CA 1
ATOM 875 C C . ALA A 1 105 ? 3.642 10.641 5.812 1.00 77.75 105 ALA A C 1
ATOM 877 O O . ALA A 1 105 ? 4.077 9.723 5.128 1.00 77.75 105 ALA A O 1
ATOM 878 N N . GLU A 1 106 ? 3.565 10.562 7.141 1.00 82.75 106 GLU A N 1
ATOM 879 C CA . GLU A 1 106 ? 3.925 9.362 7.898 1.00 82.75 106 GLU A CA 1
ATOM 880 C C . GLU A 1 106 ? 2.753 8.366 7.937 1.00 82.75 106 GLU A C 1
ATOM 882 O O . GLU A 1 106 ? 1.600 8.796 8.073 1.00 82.75 106 GLU A O 1
ATOM 887 N N . PRO A 1 107 ? 3.017 7.049 7.848 1.00 86.75 107 PRO A N 1
ATOM 888 C CA . PRO A 1 107 ? 1.980 6.048 8.048 1.00 86.75 107 PRO A CA 1
ATOM 889 C C . PRO A 1 107 ? 1.503 6.100 9.504 1.00 86.75 107 PRO A C 1
ATOM 891 O O . PRO A 1 107 ? 2.298 6.009 10.436 1.00 86.75 107 PRO A O 1
ATOM 894 N N . ASP A 1 108 ? 0.198 6.270 9.695 1.00 95.94 108 ASP A N 1
ATOM 895 C CA . ASP A 1 108 ? -0.460 6.203 10.998 1.00 95.94 108 ASP A CA 1
ATOM 896 C C . ASP A 1 108 ? -1.310 4.932 11.112 1.00 95.94 108 ASP A C 1
ATOM 898 O O . ASP A 1 108 ? -1.450 4.159 10.160 1.00 95.94 108 ASP A O 1
ATOM 902 N N . LEU A 1 109 ? -1.957 4.750 12.264 1.00 97.38 109 LEU A N 1
ATOM 903 C CA . LEU A 1 109 ? -2.854 3.626 12.519 1.00 97.38 109 LEU A CA 1
ATOM 904 C C . LEU A 1 109 ? -3.914 3.455 11.432 1.00 97.38 109 LEU A C 1
ATOM 906 O O . LEU A 1 109 ? -4.242 2.324 11.092 1.00 97.38 109 LEU A O 1
ATOM 910 N N . PHE A 1 110 ? -4.482 4.538 10.892 1.00 97.75 110 PHE A N 1
ATOM 911 C CA . PHE A 1 110 ? -5.512 4.399 9.866 1.00 97.75 110 PHE A CA 1
ATOM 912 C C . PHE A 1 110 ? -4.923 3.859 8.561 1.00 97.75 110 PHE A C 1
ATOM 914 O O . PHE A 1 110 ? -5.487 2.930 7.993 1.00 97.75 110 PHE A O 1
ATOM 921 N N . HIS A 1 111 ? -3.788 4.387 8.104 1.00 97.06 111 HIS A N 1
ATOM 922 C CA . HIS A 1 111 ? -3.118 3.858 6.917 1.00 97.06 111 HIS A CA 1
ATOM 923 C C . HIS A 1 111 ? -2.749 2.376 7.081 1.00 97.06 111 HIS A C 1
ATOM 925 O O . HIS A 1 111 ? -3.174 1.550 6.270 1.00 97.06 111 HIS A O 1
ATOM 931 N N . ASP A 1 112 ? -2.041 2.034 8.159 1.00 97.44 112 ASP A N 1
ATOM 932 C CA . ASP A 1 112 ? -1.561 0.670 8.382 1.00 97.44 112 ASP A CA 1
ATOM 933 C C . ASP A 1 112 ? -2.730 -0.304 8.593 1.00 97.44 112 ASP A C 1
ATOM 935 O O . ASP A 1 112 ? -2.820 -1.340 7.936 1.00 97.44 112 ASP A O 1
ATOM 939 N N . LEU A 1 113 ? -3.676 0.034 9.474 1.00 97.25 113 LEU A N 1
ATOM 940 C CA . LEU A 1 113 ? -4.756 -0.872 9.863 1.00 97.25 113 LEU A CA 1
ATOM 941 C C . LEU A 1 113 ? -5.884 -0.937 8.833 1.00 97.25 113 LEU A C 1
ATOM 943 O O . LEU A 1 113 ? -6.303 -2.025 8.453 1.00 97.25 113 LEU A O 1
ATOM 947 N N . PHE A 1 114 ? -6.420 0.205 8.397 1.00 97.69 114 PHE A N 1
ATOM 948 C CA . PHE A 1 114 ? -7.530 0.212 7.440 1.00 97.69 114 PHE A CA 1
ATOM 949 C C . PHE A 1 114 ? -7.039 -0.130 6.032 1.00 97.69 114 PHE A C 1
ATOM 951 O O . PHE A 1 114 ? -7.762 -0.787 5.285 1.00 97.69 114 PHE A O 1
ATOM 958 N N . GLY A 1 115 ? -5.834 0.318 5.667 1.00 97.56 115 GLY A N 1
ATOM 959 C CA . GLY A 1 115 ? -5.298 0.157 4.322 1.00 97.56 115 GLY A CA 1
ATOM 960 C C . GLY A 1 115 ? -4.753 -1.236 4.033 1.00 97.56 115 GLY A C 1
ATOM 961 O O . GLY A 1 115 ? -5.156 -1.846 3.046 1.00 97.56 115 GLY A O 1
ATOM 962 N N . HIS A 1 116 ? -3.858 -1.754 4.877 1.00 98.38 116 HIS A N 1
ATOM 963 C CA . HIS A 1 116 ? -3.160 -3.016 4.590 1.00 98.38 116 HIS A CA 1
ATOM 964 C C . HIS A 1 116 ? -3.904 -4.248 5.097 1.00 98.38 116 HIS A C 1
ATOM 966 O O . HIS A 1 116 ? -4.034 -5.252 4.394 1.00 98.38 116 HIS A O 1
ATOM 972 N N . VAL A 1 117 ? -4.393 -4.190 6.337 1.00 98.25 117 VAL A N 1
ATOM 973 C CA . VAL A 1 117 ? -4.801 -5.396 7.069 1.00 98.25 117 VAL A CA 1
ATOM 974 C C . VAL A 1 117 ? -5.967 -6.164 6.435 1.00 98.25 117 VAL A C 1
ATOM 976 O O . VAL A 1 117 ? -5.902 -7.395 6.464 1.00 98.25 117 VAL A O 1
ATOM 979 N N . PRO A 1 118 ? -6.997 -5.540 5.821 1.00 98.12 118 PRO A N 1
ATOM 980 C CA . PRO A 1 118 ? -8.074 -6.300 5.192 1.00 98.12 118 PRO A CA 1
ATOM 981 C C . PRO A 1 118 ? -7.569 -7.350 4.199 1.00 98.12 118 PRO A C 1
ATOM 983 O O . PRO A 1 118 ? -7.997 -8.499 4.256 1.00 98.12 118 PRO A O 1
ATOM 986 N N . LEU A 1 119 ? -6.603 -7.026 3.336 1.00 98.44 119 LEU A N 1
ATOM 987 C CA . LEU A 1 119 ? -6.130 -7.989 2.337 1.00 98.44 119 LEU A CA 1
ATOM 988 C C . LEU A 1 119 ? -5.311 -9.141 2.928 1.00 98.44 119 LEU A C 1
ATOM 990 O O . LEU A 1 119 ? -5.205 -10.180 2.284 1.00 98.44 119 LEU A O 1
ATOM 994 N N . LEU A 1 120 ? -4.837 -9.046 4.174 1.00 98.56 120 LEU A N 1
ATOM 995 C CA . LEU A 1 120 ? -4.227 -10.184 4.877 1.00 98.56 120 LEU A CA 1
ATOM 996 C C . LEU A 1 120 ? -5.237 -11.296 5.213 1.00 98.56 120 LEU A C 1
ATOM 998 O O . LEU A 1 120 ? -4.835 -12.390 5.606 1.00 98.56 120 LEU A O 1
ATOM 1002 N N . MET A 1 121 ? -6.541 -11.048 5.045 1.00 98.06 121 MET A N 1
ATOM 1003 C CA . MET A 1 121 ? -7.584 -12.079 5.099 1.00 98.06 121 MET A CA 1
ATOM 1004 C C . MET A 1 121 ? -7.696 -12.882 3.795 1.00 98.06 121 MET A C 1
ATOM 1006 O O . MET A 1 121 ? -8.308 -13.949 3.800 1.00 98.06 121 MET A O 1
ATOM 1010 N N . ASN A 1 122 ? -7.141 -12.389 2.681 1.00 98.25 122 ASN A N 1
ATOM 1011 C CA . ASN A 1 122 ? -7.056 -13.134 1.427 1.00 98.25 122 ASN A CA 1
ATOM 1012 C C . ASN A 1 122 ? -5.818 -14.052 1.481 1.00 98.25 122 ASN A C 1
ATOM 1014 O O . ASN A 1 122 ? -4.704 -13.532 1.541 1.00 98.25 122 ASN A O 1
ATOM 1018 N N . PRO A 1 123 ? -5.964 -15.391 1.433 1.00 98.19 123 PRO A N 1
ATOM 1019 C CA . PRO A 1 123 ? -4.833 -16.309 1.579 1.00 98.19 123 PRO A CA 1
ATOM 1020 C C . PRO A 1 123 ? -3.717 -16.109 0.548 1.00 98.19 123 PRO A C 1
ATOM 1022 O O . PRO A 1 123 ? -2.548 -16.179 0.903 1.00 98.19 123 PRO A O 1
ATOM 1025 N N . VAL A 1 124 ? -4.059 -15.804 -0.708 1.00 98.50 124 VAL A N 1
ATOM 1026 C CA . VAL A 1 124 ? -3.065 -15.611 -1.776 1.00 98.50 124 VAL A CA 1
ATOM 1027 C C . VAL A 1 124 ? -2.266 -14.331 -1.544 1.00 98.50 124 VAL A C 1
ATOM 1029 O O . VAL A 1 124 ? -1.044 -14.331 -1.668 1.00 98.50 124 VAL A O 1
ATOM 1032 N N . PHE A 1 125 ? -2.938 -13.242 -1.162 1.00 98.69 125 PHE A N 1
ATOM 1033 C CA . PHE A 1 125 ? -2.255 -11.992 -0.829 1.00 98.69 125 PHE A CA 1
ATOM 1034 C C . PHE A 1 125 ? -1.425 -12.115 0.458 1.00 98.69 125 PHE A C 1
ATOM 1036 O O . PHE A 1 125 ? -0.312 -11.602 0.540 1.00 98.69 125 PHE A O 1
ATOM 1043 N N . ALA A 1 126 ? -1.939 -12.839 1.451 1.00 98.69 126 ALA A N 1
ATOM 1044 C CA . ALA A 1 126 ? -1.240 -13.135 2.694 1.00 98.69 126 ALA A CA 1
ATOM 1045 C C . ALA A 1 126 ? 0.044 -13.952 2.453 1.00 98.69 126 ALA A C 1
ATOM 1047 O O . ALA A 1 126 ? 1.087 -13.638 3.026 1.00 98.69 126 ALA A O 1
ATOM 1048 N N . ASP A 1 127 ? -0.003 -14.963 1.584 1.00 98.69 127 ASP A N 1
ATOM 1049 C CA . ASP A 1 127 ? 1.178 -15.745 1.206 1.00 98.69 127 ASP A CA 1
ATOM 1050 C C . ASP A 1 127 ? 2.166 -14.907 0.371 1.00 98.69 127 ASP A C 1
ATOM 1052 O O . ASP A 1 127 ? 3.375 -14.998 0.587 1.00 98.69 127 ASP A O 1
ATOM 1056 N N . TYR A 1 128 ? 1.673 -14.019 -0.504 1.00 98.69 128 TYR A N 1
ATOM 1057 C CA . TYR A 1 128 ? 2.511 -13.049 -1.224 1.00 98.69 128 TYR A CA 1
ATOM 1058 C C . TYR A 1 128 ? 3.280 -12.134 -0.261 1.00 98.69 128 TYR A C 1
ATOM 1060 O O . TYR A 1 128 ? 4.489 -11.960 -0.413 1.00 98.69 128 TYR A O 1
ATOM 1068 N N . MET A 1 129 ? 2.617 -11.593 0.765 1.00 98.69 129 MET A N 1
ATOM 1069 C CA . MET A 1 129 ? 3.258 -10.746 1.778 1.00 98.69 129 MET A CA 1
ATOM 1070 C C . MET A 1 129 ? 4.326 -11.505 2.580 1.00 98.69 129 MET A C 1
ATOM 1072 O O . MET A 1 129 ? 5.381 -10.948 2.892 1.00 98.69 129 MET A O 1
ATOM 1076 N N . GLU A 1 130 ? 4.097 -12.788 2.877 1.00 98.81 130 GLU A N 1
ATOM 1077 C CA . GLU A 1 130 ? 5.089 -13.635 3.548 1.00 98.81 130 GLU A CA 1
ATOM 1078 C C . GLU A 1 130 ? 6.295 -13.901 2.638 1.00 98.81 130 GLU A C 1
ATOM 1080 O O . GLU A 1 130 ? 7.446 -13.770 3.069 1.00 98.81 130 GLU A O 1
ATOM 1085 N N . ALA A 1 131 ? 6.044 -14.247 1.372 1.00 98.50 131 ALA A N 1
ATOM 1086 C CA . ALA A 1 131 ? 7.080 -14.474 0.371 1.00 98.50 131 ALA A CA 1
ATOM 1087 C C . ALA A 1 131 ? 7.920 -13.210 0.140 1.00 98.50 131 ALA A C 1
ATOM 1089 O O . ALA A 1 131 ? 9.150 -13.288 0.123 1.00 98.50 131 ALA A O 1
ATOM 1090 N N . TYR A 1 132 ? 7.274 -12.043 0.065 1.00 98.31 132 TYR A N 1
ATOM 1091 C CA . TYR A 1 132 ? 7.936 -10.744 -0.004 1.00 98.31 132 TYR A CA 1
ATOM 1092 C C . TYR A 1 132 ? 8.847 -10.508 1.212 1.00 98.31 132 TYR A C 1
ATOM 1094 O O . TYR A 1 132 ? 10.022 -10.176 1.045 1.00 98.31 132 TYR A O 1
ATOM 1102 N N . GLY A 1 133 ? 8.358 -10.769 2.431 1.00 98.06 133 GLY A N 1
ATOM 1103 C CA . GLY A 1 133 ? 9.164 -10.684 3.653 1.00 98.06 133 GLY A CA 1
ATOM 1104 C C . GLY A 1 133 ? 10.405 -11.581 3.612 1.00 98.06 133 GLY A C 1
ATOM 1105 O O . GLY A 1 133 ? 11.523 -11.125 3.859 1.00 98.06 133 GLY A O 1
ATOM 1106 N N . ARG A 1 134 ? 10.242 -12.853 3.223 1.00 98.19 134 ARG A N 1
ATOM 1107 C CA . ARG A 1 134 ? 11.362 -13.804 3.073 1.00 98.19 134 ARG A CA 1
ATOM 1108 C C . ARG A 1 134 ? 12.361 -13.346 2.006 1.00 98.19 134 ARG A C 1
ATOM 1110 O O . ARG A 1 134 ? 13.572 -13.449 2.213 1.00 98.19 134 ARG A O 1
ATOM 1117 N N . GLY A 1 135 ? 11.860 -12.814 0.892 1.00 96.88 135 GLY A N 1
ATOM 1118 C CA . GLY A 1 135 ? 12.662 -12.230 -0.180 1.00 96.88 135 GLY A CA 1
ATOM 1119 C C . GLY A 1 135 ? 13.494 -11.039 0.294 1.00 96.88 135 GLY A C 1
ATOM 1120 O O . GLY A 1 135 ? 14.675 -10.958 -0.038 1.00 96.88 135 GLY A O 1
ATOM 1121 N N . GLY A 1 136 ? 12.921 -10.172 1.130 1.00 96.06 136 GLY A N 1
ATOM 1122 C CA . GLY A 1 136 ? 13.613 -9.033 1.733 1.00 96.06 136 GLY A CA 1
ATOM 1123 C C . GLY A 1 136 ? 14.722 -9.423 2.704 1.00 96.06 136 GLY A C 1
ATOM 1124 O O . GLY A 1 136 ? 15.828 -8.891 2.608 1.00 96.06 136 GLY A O 1
ATOM 1125 N N . VAL A 1 137 ? 14.489 -10.420 3.567 1.00 96.12 137 VAL A N 1
ATOM 1126 C CA . VAL A 1 137 ? 15.543 -10.976 4.440 1.00 96.12 137 VAL A CA 1
ATOM 1127 C C . VAL A 1 137 ? 16.716 -11.501 3.606 1.00 96.12 137 VAL A C 1
ATOM 1129 O O . VAL A 1 137 ? 17.874 -11.230 3.926 1.00 96.12 137 VAL A O 1
ATOM 1132 N N . LYS A 1 138 ? 16.433 -12.213 2.506 1.00 94.94 138 LYS A N 1
ATOM 1133 C CA . LYS A 1 138 ? 17.475 -12.692 1.586 1.00 94.94 138 LYS A CA 1
ATOM 1134 C C . LYS A 1 138 ? 18.197 -11.529 0.900 1.00 94.94 138 LYS A C 1
ATOM 1136 O O . LYS A 1 138 ? 19.424 -11.501 0.912 1.00 94.94 138 LYS A O 1
ATOM 1141 N N . ALA A 1 139 ? 17.460 -10.584 0.317 1.00 93.62 139 ALA A N 1
ATOM 1142 C CA . ALA A 1 139 ? 18.008 -9.452 -0.431 1.00 93.62 139 ALA A CA 1
ATOM 1143 C C . ALA A 1 139 ? 18.913 -8.558 0.426 1.00 93.62 139 ALA A C 1
ATOM 1145 O O . ALA A 1 139 ? 19.965 -8.134 -0.049 1.00 93.62 139 ALA A O 1
ATOM 1146 N N . HIS A 1 140 ? 18.569 -8.363 1.704 1.00 92.69 140 HIS A N 1
ATOM 1147 C CA . HIS A 1 140 ? 19.394 -7.621 2.658 1.00 92.69 140 HIS A CA 1
ATOM 1148 C C . HIS A 1 140 ? 20.802 -8.219 2.813 1.00 92.69 140 HIS A C 1
ATOM 1150 O O . HIS A 1 140 ? 21.770 -7.491 3.018 1.00 92.69 140 HIS A O 1
ATOM 1156 N N . GLY A 1 141 ? 20.937 -9.543 2.674 1.00 90.38 141 GLY A N 1
ATOM 1157 C CA . GLY A 1 141 ? 22.225 -10.238 2.704 1.00 90.38 141 GLY A CA 1
ATOM 1158 C C . GLY A 1 141 ? 23.016 -10.200 1.390 1.00 90.38 141 GLY A C 1
ATOM 1159 O O . GLY A 1 141 ? 24.145 -10.686 1.370 1.00 90.38 141 GLY A O 1
ATOM 1160 N N . ILE A 1 142 ? 22.449 -9.667 0.300 1.00 91.06 142 ILE A N 1
ATOM 1161 C CA . ILE A 1 142 ? 23.093 -9.611 -1.022 1.00 91.06 142 ILE A CA 1
ATOM 1162 C C . ILE A 1 142 ? 23.822 -8.276 -1.194 1.00 91.06 142 ILE A C 1
ATOM 1164 O O . ILE A 1 142 ? 25.051 -8.243 -1.224 1.00 91.06 142 ILE A O 1
ATOM 1168 N N . ASN A 1 143 ? 23.071 -7.180 -1.341 1.00 88.06 143 ASN A N 1
ATOM 1169 C CA . ASN A 1 143 ? 23.590 -5.816 -1.450 1.00 88.06 143 ASN A CA 1
ATOM 1170 C C . ASN A 1 143 ? 22.452 -4.779 -1.261 1.00 88.06 143 ASN A C 1
ATOM 1172 O O . ASN A 1 143 ? 21.279 -5.144 -1.360 1.00 88.06 143 ASN A O 1
ATOM 1176 N N . PRO A 1 144 ? 22.771 -3.491 -1.018 1.00 88.88 144 PRO A N 1
ATOM 1177 C CA . PRO A 1 144 ? 21.756 -2.447 -0.834 1.00 88.88 144 PRO A CA 1
ATOM 1178 C C . PRO A 1 144 ? 20.847 -2.201 -2.051 1.00 88.88 144 PRO A C 1
ATOM 1180 O O . PRO A 1 144 ? 19.668 -1.910 -1.877 1.00 88.88 144 PRO A O 1
ATOM 1183 N N . GLU A 1 145 ? 21.350 -2.351 -3.279 1.00 90.88 145 GLU A N 1
ATOM 1184 C CA . GLU A 1 145 ? 20.559 -2.129 -4.505 1.00 90.88 145 GLU A CA 1
ATOM 1185 C C . GLU A 1 145 ? 19.423 -3.156 -4.659 1.00 90.88 145 GLU A C 1
ATOM 1187 O O . GLU A 1 145 ? 18.327 -2.822 -5.109 1.00 90.88 145 GLU A O 1
ATOM 1192 N N . ALA A 1 146 ? 19.629 -4.399 -4.211 1.00 93.12 146 ALA A N 1
ATOM 1193 C CA . ALA A 1 146 ? 18.580 -5.418 -4.188 1.00 93.12 146 ALA A CA 1
ATOM 1194 C C . ALA A 1 146 ? 17.377 -4.991 -3.323 1.00 93.12 146 ALA A C 1
ATOM 1196 O O . ALA A 1 146 ? 16.231 -5.287 -3.667 1.00 93.12 146 ALA A O 1
ATOM 1197 N N . LEU A 1 147 ? 17.622 -4.256 -2.231 1.00 92.94 147 LEU A N 1
ATOM 1198 C CA . LEU A 1 147 ? 16.558 -3.711 -1.385 1.00 92.94 147 LEU A CA 1
ATOM 1199 C C . LEU A 1 147 ? 15.795 -2.591 -2.090 1.00 92.94 147 LEU A C 1
ATOM 1201 O O . LEU A 1 147 ? 14.570 -2.583 -2.035 1.00 92.94 147 LEU A O 1
ATOM 1205 N N . VAL A 1 148 ? 16.481 -1.713 -2.829 1.00 93.88 148 VAL A N 1
ATOM 1206 C CA . VAL A 1 148 ? 15.831 -0.660 -3.631 1.00 93.88 148 VAL A CA 1
ATOM 1207 C C . VAL A 1 148 ? 14.837 -1.267 -4.628 1.00 93.88 148 VAL A C 1
ATOM 1209 O O . VAL A 1 148 ? 13.707 -0.790 -4.755 1.00 93.88 148 VAL A O 1
ATOM 1212 N N . HIS A 1 149 ? 15.218 -2.356 -5.301 1.00 96.06 149 HIS A N 1
ATOM 1213 C CA . HIS A 1 149 ? 14.329 -3.073 -6.218 1.00 96.06 149 HIS A CA 1
ATOM 1214 C C . HIS A 1 149 ? 13.093 -3.659 -5.520 1.00 96.06 149 HIS A C 1
ATOM 1216 O O . HIS A 1 149 ? 11.985 -3.550 -6.051 1.00 96.06 149 HIS A O 1
ATOM 1222 N N . LEU A 1 150 ? 13.251 -4.239 -4.326 1.00 95.81 150 LEU A N 1
ATOM 1223 C CA . LEU A 1 150 ? 12.120 -4.753 -3.548 1.00 95.81 150 LEU A CA 1
ATOM 1224 C C . LEU A 1 150 ? 11.206 -3.645 -3.034 1.00 95.81 150 LEU A C 1
ATOM 1226 O O . LEU A 1 150 ? 9.989 -3.776 -3.135 1.00 95.81 150 LEU A O 1
ATOM 1230 N N . THR A 1 151 ? 11.765 -2.537 -2.557 1.00 95.31 151 THR A N 1
ATOM 1231 C CA . THR A 1 151 ? 10.973 -1.396 -2.092 1.00 95.31 151 THR A CA 1
ATOM 1232 C C . THR A 1 151 ? 10.108 -0.831 -3.220 1.00 95.31 151 THR A C 1
ATOM 1234 O O . THR A 1 151 ? 8.935 -0.537 -3.002 1.00 95.31 151 THR A O 1
ATOM 1237 N N . ARG A 1 152 ? 10.624 -0.774 -4.455 1.00 97.88 152 ARG A N 1
ATOM 1238 C CA . ARG A 1 152 ? 9.828 -0.407 -5.642 1.00 97.88 152 ARG A CA 1
ATOM 1239 C C . ARG A 1 152 ? 8.715 -1.409 -5.932 1.00 97.88 152 ARG A C 1
ATOM 1241 O O . ARG A 1 152 ? 7.600 -0.998 -6.248 1.00 97.88 152 ARG A O 1
ATOM 1248 N N . LEU A 1 153 ? 8.994 -2.708 -5.798 1.00 98.38 153 LEU A N 1
ATOM 1249 C CA . LEU A 1 153 ? 7.972 -3.747 -5.934 1.00 98.38 153 LEU A CA 1
ATOM 1250 C C . LEU A 1 153 ? 6.853 -3.563 -4.908 1.00 98.38 153 LEU A C 1
ATOM 1252 O O . LEU A 1 153 ? 5.686 -3.570 -5.289 1.00 98.38 153 LEU A O 1
ATOM 1256 N N . TYR A 1 154 ? 7.187 -3.342 -3.639 1.00 98.19 154 TYR A N 1
ATOM 1257 C CA . TYR A 1 154 ? 6.208 -3.094 -2.581 1.00 98.19 154 TYR A CA 1
ATOM 1258 C C . TYR A 1 154 ? 5.392 -1.830 -2.832 1.00 98.19 154 TYR A C 1
ATOM 1260 O O . TYR A 1 154 ? 4.166 -1.865 -2.771 1.00 98.19 154 TYR A O 1
ATOM 1268 N N . TRP A 1 155 ? 6.060 -0.737 -3.203 1.00 98.44 155 TRP A N 1
ATOM 1269 C CA . TRP A 1 155 ? 5.413 0.536 -3.496 1.00 98.44 155 TRP A CA 1
ATOM 1270 C C . TRP A 1 155 ? 4.374 0.408 -4.614 1.00 98.44 155 TRP A C 1
ATOM 1272 O O . TRP A 1 155 ? 3.216 0.787 -4.460 1.00 98.44 155 TRP A O 1
ATOM 1282 N N . TYR A 1 156 ? 4.755 -0.193 -5.739 1.00 98.75 156 TYR A N 1
ATOM 1283 C CA . TYR A 1 156 ? 3.874 -0.320 -6.899 1.00 98.75 156 TYR A CA 1
ATOM 1284 C C . TYR A 1 156 ? 2.875 -1.474 -6.822 1.00 98.75 156 TYR A C 1
ATOM 1286 O O . TYR A 1 156 ? 2.047 -1.617 -7.725 1.00 98.75 156 TYR A O 1
ATOM 1294 N N . THR A 1 157 ? 2.927 -2.277 -5.759 1.00 98.81 157 THR A N 1
ATOM 1295 C CA . THR A 1 157 ? 1.949 -3.336 -5.508 1.00 98.81 157 THR A CA 1
ATOM 1296 C C . THR A 1 157 ? 1.158 -3.064 -4.239 1.00 98.81 157 THR A C 1
ATOM 1298 O O . THR A 1 157 ? 0.039 -2.565 -4.305 1.00 98.81 157 THR A O 1
ATOM 1301 N N . VAL A 1 158 ? 1.744 -3.352 -3.083 1.00 98.69 158 VAL A N 1
ATOM 1302 C CA . VAL A 1 158 ? 1.095 -3.267 -1.777 1.00 98.69 158 VAL A CA 1
ATOM 1303 C C . VAL A 1 158 ? 0.593 -1.853 -1.491 1.00 98.69 158 VAL A C 1
ATOM 1305 O O . VAL A 1 158 ? -0.531 -1.724 -1.027 1.00 98.69 158 VAL A O 1
ATOM 1308 N N . GLU A 1 159 ? 1.349 -0.805 -1.837 1.00 98.19 159 GLU A N 1
ATOM 1309 C CA . GLU A 1 159 ? 0.948 0.581 -1.538 1.00 98.19 159 GLU A CA 1
ATOM 1310 C C . GLU A 1 159 ? 0.050 1.218 -2.607 1.00 98.19 159 GLU A C 1
ATOM 1312 O O . GLU A 1 159 ? -0.984 1.808 -2.283 1.00 98.19 159 GLU A O 1
ATOM 1317 N N . PHE A 1 160 ? 0.412 1.089 -3.887 1.00 98.75 160 PHE A N 1
ATOM 1318 C CA . PHE A 1 160 ? -0.238 1.803 -4.997 1.00 98.75 160 PHE A CA 1
ATOM 1319 C C . PHE A 1 160 ? -0.704 0.898 -6.144 1.00 98.75 160 PHE A C 1
ATOM 1321 O O . PHE A 1 160 ? -0.834 1.331 -7.292 1.00 98.75 160 PHE A O 1
ATOM 1328 N N . GLY A 1 161 ? -0.978 -0.368 -5.852 1.00 98.81 161 GLY A N 1
ATOM 1329 C CA . GLY A 1 161 ? -1.439 -1.325 -6.843 1.00 98.81 161 GLY A CA 1
ATOM 1330 C C . GLY A 1 161 ? -2.911 -1.170 -7.234 1.00 98.81 161 GLY A C 1
ATOM 1331 O O . GLY A 1 161 ? -3.805 -0.958 -6.402 1.00 98.81 161 GLY A O 1
ATOM 1332 N N . LEU A 1 162 ? -3.167 -1.355 -8.529 1.00 98.94 162 LEU A N 1
ATOM 1333 C CA . LEU A 1 162 ? -4.500 -1.526 -9.099 1.00 98.94 162 LEU A CA 1
ATOM 1334 C C . LEU A 1 162 ? -4.696 -2.975 -9.553 1.00 98.94 162 LEU A C 1
ATOM 1336 O O . LEU A 1 162 ? -3.748 -3.657 -9.933 1.00 98.94 162 LEU A O 1
ATOM 1340 N N . ILE A 1 163 ? -5.936 -3.442 -9.551 1.00 98.88 163 ILE A N 1
ATOM 1341 C CA . ILE A 1 163 ? -6.323 -4.775 -10.014 1.00 98.88 163 ILE A CA 1
ATOM 1342 C C . ILE A 1 163 ? -7.442 -4.661 -11.042 1.00 98.88 163 ILE A C 1
ATOM 1344 O O . ILE A 1 163 ? -8.342 -3.828 -10.924 1.00 98.88 163 ILE A O 1
ATOM 1348 N N . LYS A 1 164 ? -7.381 -5.485 -12.080 1.00 98.38 164 LYS A N 1
ATOM 1349 C CA . LYS A 1 164 ? -8.429 -5.590 -13.087 1.00 98.38 164 LYS A CA 1
ATOM 1350 C C . LYS A 1 164 ? -9.545 -6.510 -12.595 1.00 98.38 164 LYS A C 1
ATOM 1352 O O . LYS A 1 164 ? -9.295 -7.648 -12.219 1.00 98.38 164 LYS A O 1
ATOM 1357 N N . GLN A 1 165 ? -10.782 -6.037 -12.677 1.00 97.62 165 GLN A N 1
ATOM 1358 C CA . GLN A 1 165 ? -11.989 -6.836 -12.489 1.00 97.62 165 GLN A CA 1
ATOM 1359 C C . GLN A 1 165 ? -12.860 -6.807 -13.755 1.00 97.62 165 GLN A C 1
ATOM 1361 O O . GLN A 1 165 ? -12.552 -6.121 -14.735 1.00 97.62 165 GLN A O 1
ATOM 1366 N N . ALA A 1 166 ? -13.941 -7.592 -13.759 1.00 94.88 166 ALA A N 1
ATOM 1367 C CA . ALA A 1 166 ? -14.803 -7.774 -14.928 1.00 94.88 166 ALA A CA 1
ATOM 1368 C C . ALA A 1 166 ? -15.434 -6.465 -15.439 1.00 94.88 166 ALA A C 1
ATOM 1370 O O . ALA A 1 166 ? -15.656 -6.318 -16.639 1.00 94.88 166 ALA A O 1
ATOM 1371 N N . ASP A 1 167 ? -15.705 -5.518 -14.543 1.00 94.38 167 ASP A N 1
ATOM 1372 C CA . ASP A 1 167 ? -16.383 -4.250 -14.816 1.00 94.38 167 ASP A CA 1
ATOM 1373 C C . ASP A 1 167 ? -15.448 -3.026 -14.748 1.00 94.38 167 ASP A C 1
ATOM 1375 O O . ASP A 1 167 ? -15.909 -1.885 -14.815 1.00 94.38 167 ASP A O 1
ATOM 1379 N N . GLY A 1 168 ? -14.132 -3.240 -14.651 1.00 96.88 168 GLY A N 1
ATOM 1380 C CA . GLY A 1 168 ? -13.132 -2.179 -14.736 1.00 96.88 168 GLY A CA 1
ATOM 1381 C C . GLY A 1 168 ? -11.962 -2.349 -13.775 1.00 96.88 168 GLY A C 1
ATOM 1382 O O . GLY A 1 168 ? -11.769 -3.390 -13.153 1.00 96.88 168 GLY A O 1
ATOM 1383 N N . LEU A 1 169 ? -11.147 -1.299 -13.675 1.00 98.56 169 LEU A N 1
ATOM 1384 C CA . LEU A 1 169 ? -10.037 -1.253 -12.728 1.00 98.56 169 LEU A CA 1
ATOM 1385 C C . LEU A 1 169 ? -10.546 -0.981 -11.311 1.00 98.56 169 LEU A C 1
ATOM 1387 O O . LEU A 1 169 ? -11.507 -0.233 -11.109 1.00 98.56 169 LEU A O 1
ATOM 1391 N N . ARG A 1 170 ? -9.866 -1.577 -10.338 1.00 98.81 170 ARG A N 1
ATOM 1392 C CA . ARG A 1 170 ? -10.091 -1.416 -8.906 1.00 98.81 170 ARG A CA 1
ATOM 1393 C C . ARG A 1 170 ? -8.787 -1.215 -8.164 1.00 98.81 170 ARG A C 1
ATOM 1395 O O . ARG A 1 170 ? -7.705 -1.437 -8.696 1.00 98.81 170 ARG A O 1
ATOM 1402 N N . ILE A 1 171 ? -8.918 -0.819 -6.912 1.00 98.88 171 ILE A N 1
ATOM 1403 C CA . ILE A 1 171 ? -7.817 -0.517 -6.013 1.00 98.88 171 ILE A CA 1
ATOM 1404 C C . ILE A 1 171 ? -7.607 -1.688 -5.053 1.00 98.88 171 ILE A C 1
ATOM 1406 O O . ILE A 1 171 ? -8.564 -2.195 -4.460 1.00 98.88 171 ILE A O 1
ATOM 1410 N N . TYR A 1 172 ? -6.351 -2.079 -4.861 1.00 98.81 172 TYR A N 1
ATOM 1411 C CA . TYR A 1 172 ? -5.949 -2.917 -3.728 1.00 98.81 172 TYR A CA 1
ATOM 1412 C C . TYR A 1 172 ? -4.808 -2.293 -2.912 1.00 98.81 172 TYR A C 1
ATOM 1414 O O . TYR A 1 172 ? -4.625 -2.679 -1.764 1.00 98.81 172 TYR A O 1
ATOM 1422 N N . GLY A 1 173 ? -4.089 -1.313 -3.473 1.00 98.69 173 GLY A N 1
ATOM 1423 C CA . GLY A 1 173 ? -3.008 -0.619 -2.784 1.00 98.69 173 GLY A CA 1
ATOM 1424 C C . GLY A 1 173 ? -3.475 0.131 -1.529 1.00 98.69 173 GLY A C 1
ATOM 1425 O O . GLY A 1 173 ? -4.396 0.953 -1.601 1.00 98.69 173 GLY A O 1
ATOM 1426 N N . SER A 1 174 ? -2.830 -0.127 -0.392 1.00 97.94 174 SER A N 1
ATOM 1427 C CA . SER A 1 174 ? -3.102 0.445 0.940 1.00 97.94 174 SER A CA 1
ATOM 1428 C C . SER A 1 174 ? -3.022 1.969 0.985 1.00 97.94 174 SER A C 1
ATOM 1430 O O . SER A 1 174 ? -3.904 2.626 1.554 1.00 97.94 174 SER A O 1
ATOM 1432 N N . GLY A 1 175 ? -1.997 2.550 0.359 1.00 96.81 175 GLY A N 1
ATOM 1433 C CA . GLY A 1 175 ? -1.811 3.994 0.225 1.00 96.81 175 GLY A CA 1
ATOM 1434 C C . GLY A 1 175 ? -2.968 4.657 -0.516 1.00 96.81 175 GLY A C 1
ATOM 1435 O O . GLY A 1 175 ? -3.379 5.768 -0.177 1.00 96.81 175 GLY A O 1
ATOM 1436 N N . ILE A 1 176 ? -3.577 3.937 -1.459 1.00 98.06 176 ILE A N 1
ATOM 1437 C CA . ILE A 1 176 ? -4.732 4.429 -2.201 1.00 98.06 176 ILE A CA 1
ATOM 1438 C C . ILE A 1 176 ? -6.010 4.272 -1.370 1.00 98.06 176 ILE A C 1
ATOM 1440 O O . ILE A 1 176 ? -6.726 5.255 -1.180 1.00 98.06 176 ILE A O 1
ATOM 1444 N N . VAL A 1 177 ? -6.311 3.078 -0.840 1.00 97.81 177 VAL A N 1
ATOM 1445 C CA . VAL A 1 177 ? -7.579 2.841 -0.114 1.00 97.81 177 VAL A CA 1
ATOM 1446 C C . VAL A 1 177 ? -7.695 3.641 1.190 1.00 97.81 177 VAL A C 1
ATOM 1448 O O . VAL A 1 177 ? -8.803 3.946 1.633 1.00 97.81 177 VAL A O 1
ATOM 1451 N N . SER A 1 178 ? -6.574 4.033 1.801 1.00 96.81 178 SER A N 1
ATOM 1452 C CA . SER A 1 178 ? -6.543 4.901 2.989 1.00 96.81 178 SER A CA 1
ATOM 1453 C C . SER A 1 178 ? -6.552 6.404 2.662 1.00 96.81 178 SER A C 1
ATOM 1455 O O . SER A 1 178 ? -6.789 7.227 3.552 1.00 96.81 178 SER A O 1
ATOM 1457 N N . SER A 1 179 ? -6.390 6.777 1.387 1.00 95.75 179 SER A N 1
ATOM 1458 C CA . SER A 1 179 ? -6.409 8.162 0.911 1.00 95.75 179 SER A CA 1
ATOM 1459 C C . SER A 1 179 ? -7.674 8.471 0.113 1.00 95.75 179 SER A C 1
ATOM 1461 O O . SER A 1 179 ? -7.986 7.832 -0.894 1.00 95.75 179 SER A O 1
ATOM 1463 N N . LYS A 1 180 ? -8.428 9.495 0.532 1.00 95.12 180 LYS A N 1
ATOM 1464 C CA . LYS A 1 180 ? -9.637 9.919 -0.196 1.00 95.12 180 LYS A CA 1
ATOM 1465 C C . LYS A 1 180 ? -9.299 10.380 -1.611 1.00 95.12 180 LYS A C 1
ATOM 1467 O O . LYS A 1 180 ? -9.996 10.022 -2.558 1.00 95.12 180 LYS A O 1
ATOM 1472 N N . SER A 1 181 ? -8.288 11.232 -1.746 1.00 95.50 181 SER A N 1
ATOM 1473 C CA . SER A 1 181 ? -8.000 11.882 -3.019 1.00 95.50 181 SER A CA 1
ATOM 1474 C C . SER A 1 181 ? -7.270 10.956 -3.986 1.00 95.50 181 SER A C 1
ATOM 1476 O O . SER A 1 181 ? -7.609 10.956 -5.167 1.00 95.50 181 SER A O 1
ATOM 1478 N N . GLU A 1 182 ? -6.365 10.105 -3.495 1.00 97.00 182 GLU A N 1
ATOM 1479 C CA . GLU A 1 182 ? -5.688 9.094 -4.319 1.00 97.00 182 GLU A CA 1
ATOM 1480 C C . G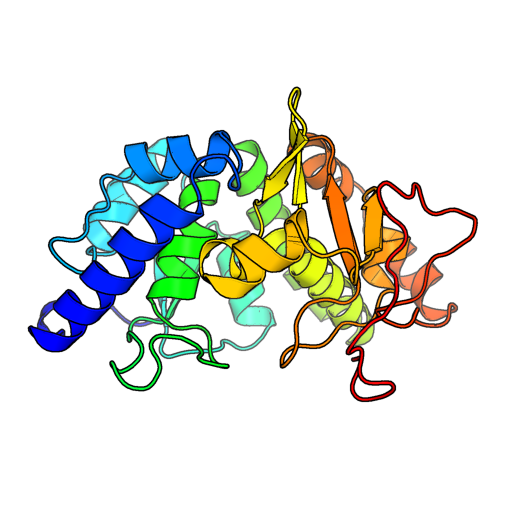LU A 1 182 ? -6.696 8.077 -4.874 1.00 97.00 182 GLU A C 1
ATOM 1482 O O . GLU A 1 182 ? -6.651 7.752 -6.059 1.00 97.00 182 GLU A O 1
ATOM 1487 N N . SER A 1 183 ? -7.666 7.641 -4.053 1.00 98.12 183 SER A N 1
ATOM 1488 C CA . SER A 1 183 ? -8.742 6.729 -4.475 1.00 98.12 183 SER A CA 1
ATOM 1489 C C . SER A 1 183 ? -9.539 7.254 -5.672 1.00 98.12 183 SER A C 1
ATOM 1491 O O . SER A 1 183 ? -9.946 6.476 -6.529 1.00 98.12 183 SER A O 1
ATOM 1493 N N . ILE A 1 184 ? -9.749 8.569 -5.755 1.00 98.00 184 ILE A N 1
ATOM 1494 C CA . ILE A 1 184 ? -10.431 9.211 -6.888 1.00 98.00 184 ILE A CA 1
ATOM 1495 C C . ILE A 1 184 ? -9.444 9.404 -8.050 1.00 98.00 184 ILE A C 1
ATOM 1497 O O . ILE A 1 184 ? -9.720 9.008 -9.183 1.00 98.00 184 ILE A O 1
ATOM 1501 N N . HIS A 1 185 ? -8.270 9.978 -7.770 1.00 98.06 185 HIS A N 1
ATOM 1502 C CA . HIS A 1 185 ? -7.269 10.332 -8.776 1.00 98.06 185 HIS A CA 1
ATOM 1503 C C . HIS A 1 185 ? -6.824 9.123 -9.605 1.00 98.06 185 HIS A C 1
ATOM 1505 O O . HIS A 1 185 ? -6.818 9.188 -10.837 1.00 98.06 185 HIS A O 1
ATOM 1511 N N . CYS A 1 186 ? -6.498 8.007 -8.947 1.00 98.38 186 CYS A N 1
ATOM 1512 C CA . CYS A 1 186 ? -5.918 6.839 -9.604 1.00 98.38 186 CYS A CA 1
ATOM 1513 C C . CYS A 1 186 ? -6.851 6.185 -10.631 1.00 98.38 186 CYS A C 1
ATOM 1515 O O . CYS A 1 186 ? -6.355 5.558 -11.562 1.00 98.38 186 CYS A O 1
ATOM 1517 N N . LEU A 1 187 ? -8.175 6.373 -10.547 1.00 98.38 187 LEU A N 1
ATOM 1518 C CA . LEU A 1 187 ? -9.155 5.790 -11.478 1.00 98.38 187 LEU A CA 1
ATOM 1519 C C . LEU A 1 187 ? -9.770 6.814 -12.440 1.00 98.38 187 LEU A C 1
ATOM 1521 O O . LEU A 1 187 ? -10.039 6.474 -13.589 1.00 98.38 187 LEU A O 1
ATOM 1525 N N . GLU A 1 188 ? -9.969 8.056 -11.998 1.00 97.94 188 GLU A N 1
ATOM 1526 C CA . GLU A 1 188 ? -10.768 9.045 -12.738 1.00 97.94 188 GLU A CA 1
ATOM 1527 C C . GLU A 1 188 ? -9.919 10.104 -13.448 1.00 97.94 188 GLU A C 1
ATOM 1529 O O . GLU A 1 188 ? -10.344 10.669 -14.455 1.00 97.94 188 GLU A O 1
ATOM 1534 N N . SER A 1 189 ? -8.702 10.369 -12.963 1.00 98.12 189 SER A N 1
ATOM 1535 C CA . SER A 1 189 ? -7.815 11.347 -13.593 1.00 98.12 189 SER A CA 1
ATOM 1536 C C . SER A 1 189 ? -7.294 10.845 -14.941 1.00 98.12 189 SER A C 1
ATOM 1538 O O . SER A 1 189 ? -6.956 9.665 -15.102 1.00 98.12 189 SER A O 1
ATOM 1540 N N . ALA A 1 190 ? -7.159 11.768 -15.896 1.00 98.25 190 ALA A N 1
ATOM 1541 C CA . ALA A 1 190 ? -6.450 11.535 -17.150 1.00 98.25 190 ALA A CA 1
ATOM 1542 C C . ALA A 1 190 ? -4.922 11.665 -17.000 1.00 98.25 190 ALA A C 1
ATOM 1544 O O . ALA A 1 190 ? -4.197 11.232 -17.893 1.00 98.25 190 ALA A O 1
ATOM 1545 N N . ALA A 1 191 ? -4.431 12.236 -15.895 1.00 98.31 191 ALA A N 1
ATOM 1546 C CA . ALA A 1 191 ? -3.014 12.526 -15.683 1.00 98.31 191 ALA A CA 1
ATOM 1547 C C . ALA A 1 191 ? -2.096 11.297 -15.537 1.00 98.31 191 ALA A C 1
ATOM 1549 O O . ALA A 1 191 ? -1.051 11.314 -16.186 1.00 98.31 191 ALA A O 1
ATOM 1550 N N . PRO A 1 192 ? -2.417 10.257 -14.736 1.00 98.56 192 PRO A N 1
ATOM 1551 C CA . PRO A 1 192 ? -1.483 9.168 -14.461 1.00 98.56 192 PRO A CA 1
ATOM 1552 C C . PRO A 1 192 ? -1.422 8.150 -15.601 1.00 98.56 192 PRO A C 1
ATOM 1554 O O . PRO A 1 192 ? -2.380 8.000 -16.349 1.00 98.56 192 PRO A O 1
ATOM 1557 N N . ASN A 1 193 ? -0.342 7.382 -15.700 1.00 98.81 193 ASN A N 1
ATOM 1558 C CA . ASN A 1 193 ? -0.321 6.156 -16.490 1.00 98.81 193 ASN A CA 1
ATOM 1559 C C . ASN A 1 193 ? -0.977 5.006 -15.716 1.00 98.81 193 ASN A C 1
ATOM 1561 O O . ASN A 1 193 ? -0.850 4.908 -14.495 1.00 98.81 193 ASN A O 1
ATOM 1565 N N . ARG A 1 194 ? -1.618 4.085 -16.438 1.00 98.81 194 ARG A N 1
ATOM 1566 C CA . ARG A 1 194 ? -2.064 2.787 -15.909 1.00 98.81 194 ARG A CA 1
ATOM 1567 C C . ARG A 1 194 ? -1.463 1.697 -16.781 1.00 98.81 194 ARG A C 1
ATOM 1569 O O . ARG A 1 194 ? -1.814 1.589 -17.959 1.00 98.81 194 ARG A O 1
ATOM 1576 N N . ILE A 1 195 ? -0.524 0.944 -16.221 1.00 98.81 195 ILE A N 1
ATOM 1577 C CA . ILE A 1 195 ? 0.344 0.017 -16.956 1.00 98.81 195 ILE A CA 1
ATOM 1578 C C . ILE A 1 195 ? 0.180 -1.388 -16.381 1.00 98.81 195 ILE A C 1
ATOM 1580 O O . ILE A 1 195 ? 0.022 -1.543 -15.179 1.00 98.81 195 ILE A O 1
ATOM 1584 N N . GLY A 1 196 ? 0.187 -2.419 -17.220 1.00 98.81 196 GLY A N 1
ATOM 1585 C CA . GLY A 1 196 ? 0.152 -3.808 -16.771 1.00 98.81 196 GLY A CA 1
ATOM 1586 C C . GLY A 1 196 ? 1.367 -4.170 -15.925 1.00 98.81 196 GLY A C 1
ATOM 1587 O O . GLY A 1 196 ? 2.474 -3.698 -16.173 1.00 98.81 196 GLY A O 1
ATOM 1588 N N . PHE A 1 197 ? 1.143 -5.001 -14.914 1.00 98.81 197 PHE A N 1
ATOM 1589 C CA . PHE A 1 197 ? 2.189 -5.503 -14.039 1.00 98.81 197 PHE A CA 1
ATOM 1590 C C . PHE A 1 197 ? 3.275 -6.240 -14.833 1.00 98.81 197 PHE A C 1
ATOM 1592 O O . PHE A 1 197 ? 2.991 -7.195 -15.559 1.00 98.81 197 PHE A O 1
ATOM 1599 N N . ASP A 1 198 ? 4.521 -5.823 -14.627 1.00 98.62 198 ASP A N 1
ATOM 1600 C CA . ASP A 1 198 ? 5.729 -6.517 -15.059 1.00 98.62 198 ASP A CA 1
ATOM 1601 C C . ASP A 1 198 ? 6.791 -6.366 -13.960 1.00 98.62 198 ASP A C 1
ATOM 1603 O O . ASP A 1 198 ? 7.064 -5.260 -13.488 1.00 98.62 198 ASP A O 1
ATOM 1607 N N . LEU A 1 199 ? 7.351 -7.492 -13.515 1.00 98.38 199 LEU A N 1
ATOM 1608 C CA . LEU A 1 199 ? 8.200 -7.557 -12.326 1.00 98.38 199 LEU A CA 1
ATOM 1609 C C . LEU A 1 199 ? 9.480 -6.721 -12.475 1.00 98.38 199 LEU A C 1
ATOM 1611 O O . LEU A 1 199 ? 9.786 -5.892 -11.617 1.00 98.38 199 LEU A O 1
ATOM 1615 N N . GLU A 1 200 ? 10.225 -6.917 -13.565 1.00 97.88 200 GLU A N 1
ATOM 1616 C CA . GLU A 1 200 ? 11.504 -6.233 -13.789 1.00 97.88 200 GLU A CA 1
ATOM 1617 C C . GLU A 1 200 ? 11.294 -4.756 -14.144 1.00 97.88 200 GLU A C 1
ATOM 1619 O O . GLU A 1 200 ? 12.056 -3.894 -13.697 1.00 97.88 200 GLU A O 1
ATOM 1624 N N . ARG A 1 201 ? 10.220 -4.436 -14.879 1.00 98.12 201 ARG A N 1
ATOM 1625 C CA . ARG A 1 201 ? 9.769 -3.062 -15.128 1.00 98.12 201 ARG A CA 1
ATOM 1626 C C . ARG A 1 201 ? 9.529 -2.332 -13.815 1.00 98.12 201 ARG A C 1
ATOM 1628 O O . ARG A 1 201 ? 10.064 -1.237 -13.644 1.00 98.12 201 ARG A O 1
ATOM 1635 N N . ILE A 1 202 ? 8.762 -2.922 -12.897 1.00 98.56 202 ILE A N 1
ATOM 1636 C CA . ILE A 1 202 ? 8.432 -2.332 -11.594 1.00 98.56 202 ILE A CA 1
ATOM 1637 C C . ILE A 1 202 ? 9.690 -2.135 -10.751 1.00 98.56 202 ILE A C 1
ATOM 1639 O O . ILE A 1 202 ? 9.938 -1.022 -10.294 1.00 98.56 202 ILE A O 1
ATOM 1643 N N . MET A 1 203 ? 10.530 -3.163 -10.611 1.00 98.12 203 MET A N 1
ATOM 1644 C CA . MET A 1 203 ? 11.772 -3.079 -9.830 1.00 98.12 203 MET A CA 1
ATOM 1645 C C . MET A 1 203 ? 12.728 -1.986 -10.332 1.00 98.12 203 MET A C 1
ATOM 1647 O O . MET A 1 203 ? 13.550 -1.463 -9.575 1.00 98.12 203 MET A O 1
ATOM 1651 N N . ARG A 1 204 ? 12.625 -1.596 -11.604 1.00 97.75 204 ARG A N 1
ATOM 1652 C CA . ARG A 1 204 ? 13.398 -0.494 -12.190 1.00 97.75 204 ARG A CA 1
ATOM 1653 C C . ARG A 1 204 ? 12.702 0.864 -12.121 1.00 97.75 204 ARG A C 1
ATOM 1655 O O . ARG A 1 204 ? 13.351 1.857 -12.428 1.00 97.75 204 ARG A O 1
ATOM 1662 N N . THR A 1 205 ? 11.428 0.943 -11.750 1.00 98.44 205 THR A N 1
ATOM 1663 C CA . THR A 1 205 ? 10.657 2.197 -11.774 1.00 98.44 205 THR A CA 1
ATOM 1664 C C . THR A 1 205 ? 10.915 3.014 -10.520 1.00 98.44 205 THR A C 1
ATOM 1666 O O . THR A 1 205 ? 10.652 2.545 -9.417 1.00 98.44 205 THR A O 1
ATOM 1669 N N . ARG A 1 206 ? 11.399 4.243 -10.685 1.00 97.75 206 ARG A N 1
ATOM 1670 C CA . ARG A 1 206 ? 11.456 5.222 -9.595 1.00 97.75 206 ARG A CA 1
ATOM 1671 C C . ARG A 1 206 ? 10.061 5.657 -9.190 1.00 97.75 206 ARG A C 1
ATOM 1673 O O . ARG A 1 206 ? 9.185 5.668 -10.042 1.00 97.75 206 ARG A O 1
ATOM 1680 N N . TYR A 1 207 ? 9.876 6.089 -7.953 1.00 95.81 207 TYR A N 1
ATOM 1681 C CA . TYR A 1 207 ? 8.595 6.590 -7.457 1.00 95.81 207 TYR A CA 1
ATOM 1682 C C . TYR A 1 207 ? 8.762 7.884 -6.664 1.00 95.81 207 TYR A C 1
ATOM 1684 O O . TYR A 1 207 ? 9.871 8.367 -6.451 1.00 95.81 207 TYR A O 1
ATOM 1692 N N . ARG A 1 208 ? 7.641 8.475 -6.245 1.00 91.06 208 ARG A N 1
ATOM 1693 C CA . ARG A 1 208 ? 7.621 9.694 -5.437 1.00 91.06 208 ARG A CA 1
ATOM 1694 C C . ARG A 1 208 ? 6.610 9.550 -4.303 1.00 91.06 208 ARG A C 1
ATOM 1696 O O . ARG A 1 208 ? 5.530 9.001 -4.510 1.00 91.06 208 ARG A O 1
ATOM 1703 N N . ILE A 1 209 ? 6.986 10.017 -3.113 1.00 89.88 209 ILE A N 1
ATOM 1704 C CA . ILE A 1 209 ? 6.257 9.754 -1.859 1.00 89.88 209 ILE A CA 1
ATOM 1705 C C . ILE A 1 209 ? 5.334 10.896 -1.413 1.00 89.88 209 ILE A C 1
ATOM 1707 O O . ILE A 1 209 ? 4.462 10.685 -0.581 1.00 89.88 209 ILE A O 1
ATOM 1711 N N . ASP A 1 210 ? 5.527 12.105 -1.941 1.00 87.94 210 ASP A N 1
ATOM 1712 C CA . ASP A 1 210 ? 4.865 13.347 -1.514 1.00 87.94 210 ASP A CA 1
ATOM 1713 C C . ASP A 1 210 ? 3.873 13.903 -2.558 1.00 87.94 210 ASP A C 1
ATOM 1715 O O . ASP A 1 210 ? 3.339 14.999 -2.385 1.00 87.94 210 ASP A O 1
ATOM 1719 N N . THR A 1 211 ? 3.611 13.166 -3.643 1.00 91.56 211 THR A N 1
ATOM 1720 C CA . THR A 1 211 ? 2.650 13.534 -4.698 1.00 91.56 211 THR A CA 1
ATOM 1721 C C . THR A 1 211 ? 1.805 12.340 -5.138 1.00 91.56 211 THR A C 1
ATOM 1723 O O . THR A 1 211 ? 2.182 11.194 -4.899 1.00 91.56 211 THR A O 1
ATOM 1726 N N . TYR A 1 212 ? 0.714 12.602 -5.871 1.00 95.25 212 TYR A N 1
ATOM 1727 C CA . TYR A 1 212 ? 0.000 11.556 -6.616 1.00 95.25 212 TYR A CA 1
ATOM 1728 C C . TYR A 1 212 ? 0.968 10.758 -7.493 1.00 95.25 212 TYR A C 1
ATOM 1730 O O . TYR A 1 212 ? 1.919 11.318 -8.056 1.00 95.25 212 TYR A O 1
ATOM 1738 N N . GLN A 1 213 ? 0.713 9.459 -7.636 1.00 97.50 213 GLN A N 1
ATOM 1739 C CA . GLN A 1 213 ? 1.578 8.613 -8.451 1.00 97.50 213 GLN A CA 1
ATOM 1740 C C . GLN A 1 213 ? 1.441 8.959 -9.934 1.00 97.50 213 GLN A C 1
ATOM 1742 O O . GLN A 1 213 ? 0.344 9.040 -10.487 1.00 97.50 213 GLN A O 1
ATOM 1747 N N . LYS A 1 214 ? 2.583 9.113 -10.611 1.00 98.12 214 LYS A N 1
ATOM 1748 C CA . LYS A 1 214 ? 2.616 9.313 -12.067 1.00 98.12 214 LYS A CA 1
ATOM 1749 C C . LYS A 1 214 ? 2.198 8.052 -12.823 1.00 98.12 214 LYS A C 1
ATOM 1751 O O . LYS A 1 214 ? 1.643 8.146 -13.911 1.00 98.12 214 LYS A O 1
ATOM 1756 N N . THR A 1 215 ? 2.437 6.879 -12.243 1.00 98.69 215 THR A N 1
ATOM 1757 C CA . THR A 1 215 ? 2.129 5.576 -12.837 1.00 98.69 215 THR A CA 1
ATOM 1758 C C . THR A 1 215 ? 1.559 4.647 -11.775 1.00 98.69 215 THR A C 1
ATOM 1760 O O . THR A 1 215 ? 2.111 4.556 -10.683 1.00 98.69 215 THR A O 1
ATOM 1763 N N . TYR A 1 216 ? 0.497 3.925 -12.122 1.00 98.88 216 TYR A N 1
ATOM 1764 C CA . TYR A 1 216 ? -0.030 2.807 -11.343 1.00 98.88 216 TYR A CA 1
ATOM 1765 C C . TYR A 1 216 ? 0.136 1.510 -12.132 1.00 98.88 216 TYR A C 1
ATOM 1767 O O . TYR A 1 216 ? -0.139 1.478 -13.339 1.00 98.88 216 TYR A O 1
ATOM 1775 N N . PHE A 1 217 ? 0.538 0.440 -11.448 1.00 98.88 217 PHE A N 1
ATOM 1776 C CA . PHE A 1 217 ? 0.636 -0.884 -12.051 1.00 98.88 217 PHE A CA 1
ATOM 1777 C C . PHE A 1 217 ? -0.620 -1.711 -11.775 1.00 98.88 217 PHE A C 1
ATOM 1779 O O . PHE A 1 217 ? -1.157 -1.718 -10.667 1.00 98.88 217 PHE A O 1
ATOM 1786 N N . VAL A 1 218 ? -1.097 -2.383 -12.820 1.00 98.94 218 VAL A N 1
ATOM 1787 C CA . VAL A 1 218 ? -2.353 -3.126 -12.856 1.00 98.94 218 VAL A CA 1
ATOM 1788 C C . VAL A 1 218 ? -2.053 -4.617 -12.904 1.00 98.94 218 VAL A C 1
ATOM 1790 O O . VAL A 1 218 ? -1.485 -5.100 -13.885 1.00 98.94 218 VAL A O 1
ATOM 1793 N N . ILE A 1 219 ? -2.469 -5.348 -11.874 1.00 98.88 219 ILE A N 1
ATOM 1794 C CA . ILE A 1 219 ? -2.455 -6.813 -11.872 1.00 98.88 219 ILE A CA 1
ATOM 1795 C C . ILE A 1 219 ? -3.770 -7.362 -12.430 1.00 98.88 219 ILE A C 1
ATOM 1797 O O . ILE A 1 219 ? -4.825 -6.738 -12.309 1.00 98.88 219 ILE A O 1
ATOM 1801 N N . ASP A 1 220 ? -3.724 -8.561 -12.995 1.00 98.50 220 ASP A N 1
ATOM 1802 C CA . ASP A 1 220 ? -4.920 -9.307 -13.392 1.00 98.50 220 ASP A CA 1
ATOM 1803 C C . ASP A 1 220 ? -5.517 -10.113 -12.225 1.00 98.50 220 ASP A C 1
ATOM 1805 O O . ASP A 1 220 ? -6.692 -10.460 -12.259 1.00 98.50 220 ASP A O 1
ATOM 1809 N N . SER A 1 221 ? -4.705 -10.469 -11.222 1.00 98.69 221 SER A N 1
ATOM 1810 C CA . SER A 1 221 ? -5.103 -11.312 -10.081 1.00 98.69 221 SER A CA 1
ATOM 1811 C C . SER A 1 221 ? -4.041 -11.308 -8.977 1.00 98.69 221 SER A C 1
ATOM 1813 O O . SER A 1 221 ? -2.864 -11.068 -9.256 1.00 98.69 221 SER A O 1
ATOM 1815 N N . PHE A 1 222 ? -4.407 -11.645 -7.738 1.00 98.62 222 PHE A N 1
ATOM 1816 C CA . PHE A 1 222 ? -3.422 -11.829 -6.661 1.00 98.62 222 PHE A CA 1
ATOM 1817 C C . PHE A 1 222 ? -2.510 -13.042 -6.910 1.00 98.62 222 PHE A C 1
ATOM 1819 O O . PHE A 1 222 ? -1.341 -13.031 -6.531 1.00 98.62 222 PHE A O 1
ATOM 1826 N N . GLU A 1 223 ? -2.981 -14.048 -7.647 1.00 98.69 223 GLU A N 1
ATOM 1827 C CA . GLU A 1 223 ? -2.177 -15.178 -8.112 1.00 98.69 223 GLU A CA 1
ATOM 1828 C C . GLU A 1 223 ? -1.069 -14.739 -9.078 1.00 98.69 223 GLU A C 1
ATOM 1830 O O . GLU A 1 223 ? -0.052 -15.420 -9.198 1.00 98.69 223 GLU A O 1
ATOM 1835 N N . GLN A 1 224 ? -1.231 -13.620 -9.796 1.00 98.69 224 GLN A N 1
ATOM 1836 C CA . GLN A 1 224 ? -0.142 -13.035 -10.584 1.00 98.69 224 GLN A CA 1
ATOM 1837 C C . GLN A 1 224 ? 0.976 -12.508 -9.677 1.00 98.69 224 GLN A C 1
ATOM 1839 O O . GLN A 1 224 ? 2.141 -12.781 -9.962 1.00 98.69 224 GLN A O 1
ATOM 1844 N N . LEU A 1 225 ? 0.633 -11.808 -8.588 1.00 97.94 225 LEU A N 1
ATOM 1845 C CA . LEU A 1 225 ? 1.618 -11.335 -7.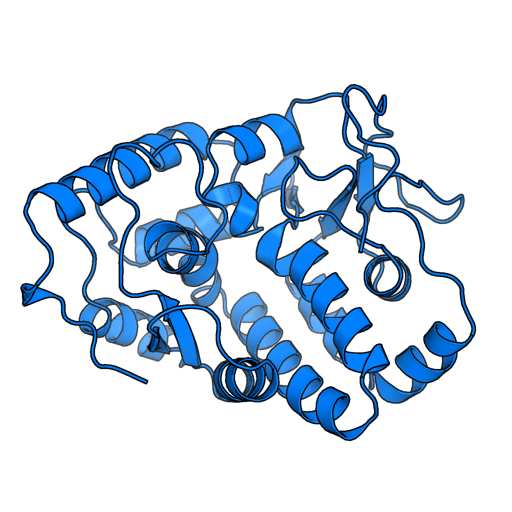609 1.00 97.94 225 LEU A CA 1
ATOM 1846 C C . LEU A 1 225 ? 2.341 -12.502 -6.944 1.00 97.94 225 LEU A C 1
ATOM 1848 O O . LEU A 1 225 ? 3.567 -12.519 -6.910 1.00 97.94 225 LEU A O 1
ATOM 1852 N N . MET A 1 226 ? 1.592 -13.504 -6.477 1.00 98.00 226 MET A N 1
ATOM 1853 C CA . MET A 1 226 ? 2.186 -14.671 -5.829 1.00 98.00 226 MET A CA 1
ATOM 1854 C C . MET A 1 226 ? 3.150 -15.397 -6.776 1.00 98.00 226 MET A C 1
ATOM 1856 O O . MET A 1 226 ? 4.310 -15.606 -6.423 1.00 98.00 226 MET A O 1
ATOM 1860 N N . ARG A 1 227 ? 2.728 -15.682 -8.019 1.00 98.31 227 ARG A N 1
ATOM 1861 C CA . ARG A 1 227 ? 3.599 -16.305 -9.033 1.00 98.31 227 ARG A CA 1
ATOM 1862 C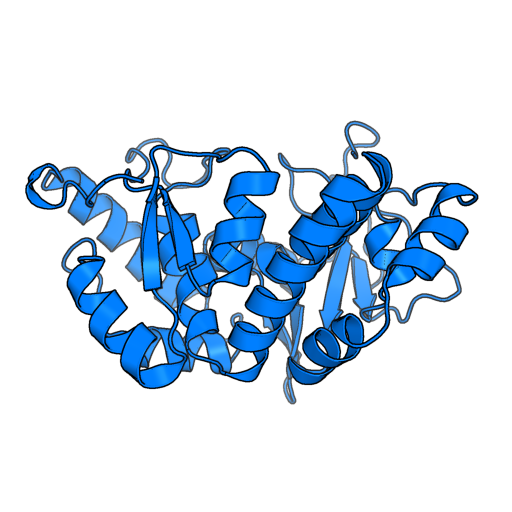 C . ARG A 1 227 ? 4.848 -15.485 -9.331 1.00 98.31 227 ARG A C 1
ATOM 1864 O O . ARG A 1 227 ? 5.908 -16.053 -9.567 1.00 98.31 227 ARG A O 1
ATOM 1871 N N . ALA A 1 228 ? 4.752 -14.156 -9.297 1.00 96.81 228 ALA A N 1
ATOM 1872 C CA . ALA A 1 228 ? 5.901 -13.286 -9.512 1.00 96.81 228 ALA A CA 1
ATOM 1873 C C . ALA A 1 228 ? 6.973 -13.428 -8.418 1.00 96.81 228 ALA A C 1
ATOM 1875 O O . ALA A 1 228 ? 8.113 -13.063 -8.674 1.00 96.81 228 ALA A O 1
ATOM 1876 N N . THR A 1 229 ? 6.643 -13.983 -7.246 1.00 94.94 229 THR A N 1
ATOM 1877 C CA . THR A 1 229 ? 7.596 -14.255 -6.150 1.00 94.94 229 THR A CA 1
ATOM 1878 C C . THR A 1 229 ? 8.180 -15.670 -6.152 1.00 94.94 229 THR A C 1
ATOM 1880 O O . THR A 1 229 ? 9.082 -15.950 -5.369 1.00 94.94 229 THR A O 1
ATOM 1883 N N . GLU A 1 230 ? 7.692 -16.571 -7.013 1.00 94.50 230 GLU A N 1
ATOM 1884 C CA . GLU A 1 230 ? 8.179 -17.957 -7.089 1.00 94.50 230 GLU A CA 1
ATOM 1885 C C . GLU A 1 230 ? 9.637 -18.082 -7.577 1.00 94.50 230 GLU A C 1
ATOM 1887 O O . GLU A 1 230 ? 10.364 -18.929 -7.045 1.00 94.50 230 GLU A O 1
ATOM 1892 N N . PRO A 1 231 ? 10.105 -17.300 -8.575 1.00 95.88 231 PRO A N 1
ATOM 1893 C CA . PRO A 1 231 ? 11.494 -17.366 -9.014 1.00 95.88 231 PRO A CA 1
ATOM 1894 C C . PRO A 1 231 ? 12.470 -16.881 -7.938 1.00 95.88 231 PRO A C 1
ATOM 1896 O O . PRO A 1 231 ? 12.166 -15.992 -7.147 1.00 95.88 231 PRO A O 1
ATOM 1899 N N . ASP A 1 232 ? 13.707 -17.381 -7.978 1.00 94.75 232 ASP A N 1
ATOM 1900 C CA . ASP A 1 232 ? 14.790 -16.750 -7.226 1.00 94.75 232 ASP A CA 1
ATOM 1901 C C . ASP A 1 232 ? 15.086 -15.358 -7.810 1.00 94.75 232 ASP A C 1
ATOM 1903 O O . ASP A 1 232 ? 15.379 -15.229 -9.001 1.00 94.75 232 ASP A O 1
ATOM 1907 N N . PHE A 1 233 ? 15.035 -14.318 -6.976 1.00 96.81 233 PHE A N 1
ATOM 1908 C CA . PHE A 1 233 ? 15.320 -12.948 -7.395 1.00 96.81 233 PHE A CA 1
ATOM 1909 C C . PHE A 1 233 ? 16.816 -12.650 -7.519 1.00 96.81 233 PHE A C 1
ATOM 1911 O O . PHE A 1 233 ? 17.162 -11.663 -8.158 1.00 96.81 233 PHE A O 1
ATOM 1918 N N . THR A 1 234 ? 17.724 -13.489 -6.999 1.00 95.44 234 THR A N 1
ATOM 1919 C CA . THR A 1 234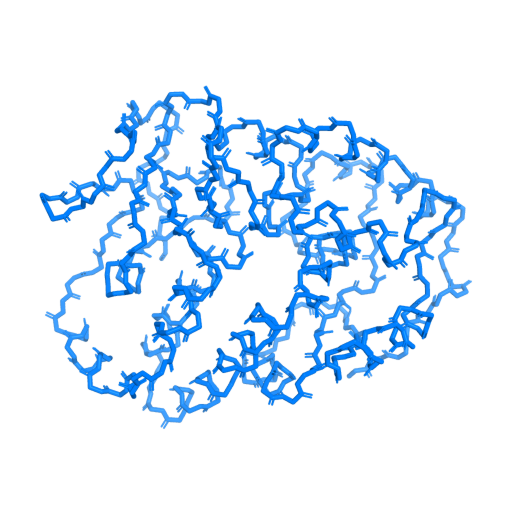 ? 19.174 -13.237 -7.110 1.00 95.44 234 THR A CA 1
ATOM 1920 C C . THR A 1 234 ? 19.621 -12.995 -8.566 1.00 95.44 234 THR A C 1
ATOM 1922 O O . THR A 1 234 ? 20.185 -11.934 -8.828 1.00 95.44 234 THR A O 1
ATOM 1925 N N . PRO A 1 235 ? 19.291 -13.857 -9.552 1.00 95.88 235 PRO A N 1
ATOM 1926 C CA . PRO A 1 235 ? 19.650 -13.605 -10.949 1.00 95.88 235 PRO A CA 1
ATOM 1927 C C . PRO A 1 235 ? 18.889 -12.434 -11.584 1.00 95.88 235 PRO A C 1
ATOM 1929 O O . PRO A 1 235 ? 19.299 -11.944 -12.636 1.00 95.88 235 PRO A O 1
ATOM 1932 N N . ILE A 1 236 ? 17.751 -12.028 -11.010 1.00 96.81 236 ILE A N 1
ATOM 1933 C CA . ILE A 1 236 ? 17.007 -10.843 -11.453 1.00 96.81 236 ILE A CA 1
ATOM 1934 C C . ILE A 1 236 ? 17.795 -9.603 -11.042 1.00 96.81 236 ILE A C 1
ATOM 1936 O O . ILE A 1 236 ? 18.136 -8.804 -11.907 1.00 96.81 236 ILE A O 1
ATOM 1940 N N . TYR A 1 237 ? 18.172 -9.485 -9.766 1.00 95.56 237 TYR A N 1
ATOM 1941 C CA . TYR A 1 237 ? 18.973 -8.365 -9.269 1.00 95.56 237 TYR A CA 1
ATOM 1942 C C . TYR A 1 237 ? 20.266 -8.180 -10.070 1.00 95.56 237 TYR A C 1
ATOM 1944 O O . TYR A 1 237 ? 20.585 -7.056 -10.447 1.00 95.56 237 TYR A O 1
ATOM 1952 N N . ASP A 1 238 ? 20.953 -9.270 -10.425 1.00 93.94 238 ASP A N 1
ATOM 1953 C CA . ASP A 1 238 ? 22.161 -9.212 -11.259 1.00 93.94 238 ASP A CA 1
ATOM 1954 C C . ASP A 1 238 ? 21.895 -8.599 -12.646 1.00 93.94 238 ASP A C 1
ATOM 1956 O O . ASP A 1 238 ? 22.688 -7.797 -13.143 1.00 93.94 238 ASP A O 1
ATOM 1960 N N . ARG A 1 239 ? 20.759 -8.933 -13.280 1.00 95.38 239 ARG A N 1
ATOM 1961 C CA . ARG A 1 239 ? 20.360 -8.315 -14.557 1.00 95.38 239 ARG A CA 1
ATOM 1962 C C . ARG A 1 239 ? 20.010 -6.844 -14.383 1.00 95.38 239 ARG A C 1
ATOM 1964 O O . ARG A 1 239 ? 20.359 -6.039 -15.248 1.00 95.38 239 ARG A O 1
ATOM 1971 N N . LEU A 1 240 ? 19.311 -6.497 -13.305 1.00 95.31 240 LEU A N 1
ATOM 1972 C CA . LEU A 1 240 ? 18.855 -5.132 -13.047 1.00 95.31 240 LEU A CA 1
ATOM 1973 C C . LEU A 1 240 ? 20.007 -4.186 -12.697 1.00 95.31 240 LEU A C 1
ATOM 1975 O O . LEU A 1 240 ? 19.981 -3.037 -13.124 1.00 95.31 240 LEU A O 1
ATOM 1979 N N . ALA A 1 241 ? 21.055 -4.679 -12.031 1.00 91.00 241 ALA A N 1
ATOM 1980 C CA . ALA A 1 241 ? 22.227 -3.894 -11.638 1.00 91.00 241 ALA A CA 1
ATOM 1981 C C . ALA A 1 241 ? 22.988 -3.257 -12.819 1.00 91.00 241 ALA A C 1
ATOM 1983 O O . ALA A 1 241 ? 23.777 -2.335 -12.630 1.00 91.00 241 ALA A O 1
ATOM 1984 N N . THR A 1 242 ? 22.767 -3.746 -14.044 1.00 92.12 242 THR A N 1
ATOM 1985 C CA . THR A 1 242 ? 23.395 -3.222 -15.271 1.00 92.12 242 THR A CA 1
ATOM 1986 C C . THR A 1 242 ? 22.466 -2.341 -16.107 1.00 92.12 242 THR A C 1
ATOM 1988 O O . THR A 1 242 ? 22.838 -1.920 -17.202 1.00 92.12 242 THR A O 1
ATOM 1991 N N . GLN A 1 243 ? 21.254 -2.070 -15.619 1.00 94.69 243 GLN A N 1
ATOM 1992 C CA . GLN A 1 243 ? 20.223 -1.337 -16.344 1.00 94.69 243 GLN A CA 1
ATOM 1993 C C . GLN A 1 243 ? 19.851 -0.045 -15.619 1.00 94.69 243 GLN A C 1
ATOM 1995 O O . GLN A 1 243 ? 19.723 -0.010 -14.397 1.00 94.69 243 GLN A O 1
ATOM 2000 N N . ASP A 1 244 ? 19.587 1.011 -16.386 1.00 94.94 244 ASP A N 1
ATOM 2001 C CA . ASP A 1 244 ? 19.142 2.277 -15.811 1.00 94.94 244 ASP A CA 1
ATOM 2002 C C . ASP A 1 244 ? 17.769 2.142 -15.139 1.00 94.94 244 ASP A C 1
ATOM 2004 O O . ASP A 1 244 ? 16.891 1.393 -15.593 1.00 94.94 244 ASP A O 1
ATOM 2008 N N . SER A 1 245 ? 17.563 2.909 -14.067 1.00 96.06 245 SER A N 1
ATOM 2009 C CA . SER A 1 245 ? 16.230 3.087 -13.487 1.00 96.06 245 SER A CA 1
ATOM 2010 C C . SER A 1 245 ? 15.349 3.920 -14.420 1.00 96.06 245 SER A C 1
ATOM 2012 O O . SER A 1 245 ? 15.817 4.840 -15.087 1.00 96.06 245 SER A O 1
ATOM 2014 N N . ILE A 1 246 ? 14.061 3.608 -14.435 1.00 97.38 246 ILE A N 1
ATOM 2015 C CA . ILE A 1 246 ? 13.050 4.231 -15.281 1.00 97.38 246 ILE A CA 1
ATOM 2016 C C . ILE A 1 246 ? 12.363 5.343 -14.473 1.00 97.38 246 ILE A C 1
ATOM 2018 O O . ILE A 1 246 ? 11.925 5.070 -13.351 1.00 97.38 246 ILE A O 1
ATOM 2022 N N . PRO A 1 247 ? 12.256 6.579 -14.993 1.00 96.88 247 PRO A N 1
ATOM 2023 C CA . PRO A 1 247 ? 11.499 7.653 -14.351 1.00 96.88 247 PRO A CA 1
ATOM 2024 C C . PRO A 1 247 ? 10.043 7.265 -14.053 1.00 96.88 247 PRO A C 1
ATOM 2026 O O . PRO A 1 247 ? 9.433 6.488 -14.791 1.00 96.88 247 PRO A O 1
ATOM 2029 N N . ALA A 1 248 ? 9.454 7.843 -13.003 1.00 96.88 248 ALA A N 1
ATOM 2030 C CA . ALA A 1 248 ? 8.142 7.421 -12.502 1.00 96.88 248 ALA A CA 1
ATOM 2031 C C . ALA A 1 248 ? 6.999 7.614 -13.519 1.00 96.88 248 ALA A C 1
ATOM 2033 O O . ALA A 1 248 ? 5.985 6.921 -13.456 1.00 96.88 248 ALA A O 1
ATOM 2034 N N . GLY A 1 249 ? 7.144 8.567 -14.445 1.00 97.00 249 GLY A N 1
ATOM 2035 C CA . GLY A 1 249 ? 6.143 8.904 -15.465 1.00 97.00 249 GLY A CA 1
ATOM 2036 C C . GLY A 1 249 ? 6.370 8.276 -16.842 1.00 97.00 249 GLY A C 1
ATOM 2037 O O . GLY A 1 249 ? 5.537 8.464 -17.732 1.00 97.00 249 GLY A O 1
ATOM 2038 N N . ASP A 1 250 ? 7.471 7.550 -17.042 1.00 97.25 250 ASP A N 1
ATOM 2039 C CA . ASP A 1 250 ? 7.836 7.033 -18.360 1.00 97.25 250 ASP A CA 1
ATOM 2040 C C . ASP A 1 250 ? 6.985 5.818 -18.746 1.00 97.25 250 ASP A C 1
ATOM 2042 O O . ASP A 1 250 ? 6.668 4.958 -17.923 1.00 97.25 250 ASP A O 1
ATOM 2046 N N . VAL A 1 251 ? 6.650 5.721 -20.034 1.00 98.19 251 VAL A N 1
ATOM 2047 C CA . VAL A 1 251 ? 5.941 4.575 -20.619 1.00 98.19 251 VAL A CA 1
ATOM 2048 C C . VAL A 1 251 ? 6.815 3.966 -21.704 1.00 98.19 251 VAL A C 1
ATOM 2050 O O . VAL A 1 251 ? 7.127 4.629 -22.697 1.00 98.19 251 VAL A O 1
ATOM 2053 N N . LEU A 1 252 ? 7.181 2.701 -21.537 1.00 98.06 252 LEU A N 1
ATOM 2054 C CA . LEU A 1 252 ? 8.041 1.971 -22.459 1.00 98.06 252 LEU A CA 1
ATOM 2055 C C . LEU A 1 252 ? 7.249 1.366 -23.622 1.00 98.06 252 LEU A C 1
ATOM 2057 O O . LEU A 1 252 ? 6.041 1.157 -23.550 1.00 98.06 252 LEU A O 1
ATOM 2061 N N . ALA A 1 253 ? 7.948 1.032 -24.708 1.00 97.44 253 ALA A N 1
ATOM 2062 C CA . ALA A 1 253 ? 7.343 0.354 -25.857 1.00 97.44 253 ALA A CA 1
ATOM 2063 C C . ALA A 1 253 ? 6.862 -1.075 -25.533 1.00 97.44 253 ALA A C 1
ATOM 2065 O O . ALA A 1 253 ? 6.001 -1.604 -26.229 1.00 97.44 253 ALA A O 1
ATOM 2066 N N . THR A 1 254 ? 7.425 -1.693 -24.493 1.00 97.31 254 THR A N 1
ATOM 2067 C CA . THR A 1 254 ? 7.065 -3.031 -24.001 1.00 97.31 254 THR A CA 1
ATOM 2068 C C . THR A 1 254 ? 5.894 -3.018 -23.021 1.00 97.31 254 THR A C 1
ATOM 2070 O O . THR A 1 254 ? 5.392 -4.082 -22.672 1.00 97.31 254 THR A O 1
ATOM 2073 N N . ASP A 1 255 ? 5.467 -1.840 -22.562 1.00 98.50 255 ASP A N 1
ATOM 2074 C CA . ASP A 1 255 ? 4.423 -1.722 -21.552 1.00 98.50 255 ASP A CA 1
ATOM 2075 C C . ASP A 1 255 ? 3.053 -2.088 -22.144 1.00 98.50 255 ASP A C 1
ATOM 2077 O O . ASP A 1 255 ? 2.650 -1.609 -23.207 1.00 98.50 255 ASP A O 1
ATOM 2081 N N . THR A 1 256 ? 2.286 -2.899 -21.412 1.00 98.38 256 THR A N 1
ATOM 2082 C CA . THR A 1 256 ? 0.851 -3.050 -21.680 1.00 98.38 256 THR A CA 1
ATOM 2083 C C . THR A 1 256 ? 0.134 -1.835 -21.105 1.00 98.38 256 THR A C 1
ATOM 2085 O O . THR A 1 256 ? -0.023 -1.717 -19.894 1.00 98.38 256 THR A O 1
ATOM 2088 N N . VAL A 1 257 ? -0.278 -0.900 -21.958 1.00 98.50 257 VAL A N 1
ATOM 2089 C CA . VAL A 1 257 ? -0.834 0.386 -21.515 1.00 98.50 257 VAL A CA 1
ATOM 2090 C C . VAL A 1 257 ? -2.360 0.335 -21.498 1.00 98.50 257 VAL A C 1
ATOM 2092 O O . VAL A 1 257 ? -2.991 0.268 -22.550 1.00 98.50 257 VAL A O 1
ATOM 2095 N N . PHE A 1 258 ? -2.957 0.421 -20.308 1.00 98.06 258 PHE A N 1
ATOM 2096 C CA . PHE A 1 258 ? -4.406 0.589 -20.139 1.00 98.06 258 PHE A CA 1
ATOM 2097 C C . PHE A 1 258 ? -4.828 2.045 -20.316 1.00 98.06 258 PHE A C 1
ATOM 2099 O O . PHE A 1 258 ? -5.898 2.331 -20.844 1.00 98.06 258 PHE A O 1
ATOM 2106 N N . HIS A 1 259 ? -3.981 2.970 -19.865 1.00 98.44 259 HIS A N 1
ATOM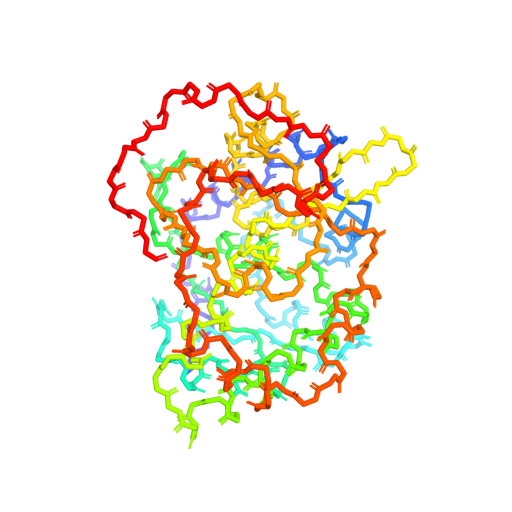 2107 C CA . HIS A 1 259 ? -4.181 4.402 -20.034 1.00 98.44 259 HIS A CA 1
ATOM 2108 C C . HIS A 1 259 ? -2.825 5.103 -20.076 1.00 98.44 259 HIS A C 1
ATOM 2110 O O . HIS A 1 259 ? -1.991 4.897 -19.192 1.00 98.44 259 HIS A O 1
ATOM 2116 N N . ARG A 1 260 ? -2.605 5.919 -21.110 1.00 98.38 260 ARG A N 1
ATOM 2117 C CA . ARG A 1 260 ? -1.423 6.777 -21.226 1.00 98.38 260 ARG A CA 1
ATOM 2118 C C . ARG A 1 260 ? -1.777 8.142 -20.650 1.00 98.38 260 ARG A C 1
ATOM 2120 O O . ARG A 1 260 ? -2.657 8.815 -21.183 1.00 98.38 260 ARG A O 1
ATOM 2127 N N . GLY A 1 261 ? -1.101 8.513 -19.571 1.00 97.44 261 GLY A N 1
ATOM 2128 C CA . GLY A 1 261 ? -1.369 9.733 -18.829 1.00 97.44 261 GLY A CA 1
ATOM 2129 C C . GLY A 1 261 ? -1.079 11.000 -19.631 1.00 97.44 261 GLY A C 1
ATOM 2130 O O . GLY A 1 261 ? -0.180 11.015 -20.472 1.00 97.44 261 GLY A O 1
ATOM 2131 N N . SER A 1 262 ? -1.815 12.081 -19.360 1.00 97.62 262 SER A N 1
ATOM 2132 C CA . SER A 1 262 ? -1.497 13.411 -19.905 1.00 97.62 262 SER A CA 1
ATOM 2133 C C . SER A 1 262 ? -0.251 14.034 -19.269 1.00 97.62 262 SER A C 1
ATOM 2135 O O . SER A 1 262 ? 0.308 14.974 -19.831 1.00 97.62 262 SER A O 1
ATOM 2137 N N . GLY A 1 263 ? 0.171 13.543 -18.098 1.00 95.25 263 GLY A N 1
ATOM 2138 C CA . GLY A 1 263 ? 1.277 14.110 -17.328 1.00 95.25 263 GLY A CA 1
ATOM 2139 C C . GLY A 1 263 ? 0.955 15.433 -16.628 1.00 95.25 263 GLY A C 1
ATOM 2140 O O . GLY A 1 263 ? 1.851 16.088 -16.097 1.00 95.25 263 GLY A O 1
ATOM 2141 N N . GLU A 1 264 ? -0.311 15.861 -16.638 1.00 94.69 264 GLU A N 1
ATOM 2142 C CA . GLU A 1 264 ? -0.722 17.133 -16.049 1.00 94.69 264 GLU A CA 1
ATOM 2143 C C . GLU A 1 264 ? -0.418 17.178 -14.543 1.00 94.69 264 GLU A C 1
ATOM 2145 O O . GLU A 1 264 ? -0.806 16.291 -13.782 1.00 94.69 264 GLU A O 1
ATOM 2150 N N . GLY A 1 265 ? 0.288 18.228 -14.115 1.00 90.62 265 GLY A N 1
ATOM 2151 C CA . GLY A 1 265 ? 0.648 18.450 -12.712 1.00 90.62 265 GLY A CA 1
ATOM 2152 C C . GLY A 1 265 ? 1.851 17.644 -12.209 1.00 90.62 265 GLY A C 1
ATOM 2153 O O . GLY A 1 265 ? 2.172 17.731 -11.026 1.00 90.62 265 GLY A O 1
ATOM 2154 N N . TRP A 1 266 ? 2.534 16.877 -13.066 1.00 94.06 266 TRP A N 1
ATOM 2155 C CA . TRP A 1 266 ? 3.728 16.136 -12.661 1.00 94.06 266 TRP A CA 1
ATOM 2156 C C . TRP A 1 266 ? 4.921 17.054 -12.409 1.00 94.06 266 TRP A C 1
ATOM 2158 O O . TRP A 1 266 ? 5.278 17.895 -13.234 1.00 94.06 266 TRP A O 1
ATOM 2168 N N . LEU A 1 267 ? 5.595 16.823 -11.287 1.00 88.31 267 LEU A N 1
ATOM 2169 C CA . LEU A 1 267 ? 6.900 17.412 -11.015 1.00 88.31 267 LEU A CA 1
ATOM 2170 C C . LEU A 1 267 ? 7.982 16.677 -11.817 1.00 88.31 267 LEU A C 1
ATOM 2172 O O . LEU A 1 267 ? 7.906 15.463 -12.013 1.00 88.31 267 LEU A O 1
ATOM 2176 N N . THR A 1 268 ? 8.991 17.404 -12.294 1.00 81.38 268 THR A N 1
ATOM 2177 C CA . THR A 1 268 ? 10.065 16.854 -13.144 1.00 81.38 268 THR A CA 1
ATOM 2178 C C . THR A 1 268 ? 11.257 16.306 -12.357 1.00 81.38 268 THR A C 1
ATOM 2180 O O . THR A 1 268 ? 12.171 15.743 -12.951 1.00 81.38 268 THR A O 1
ATOM 2183 N N . ASP A 1 269 ? 11.274 16.490 -11.039 1.00 82.38 269 ASP A N 1
ATOM 2184 C CA . ASP A 1 269 ? 12.345 16.088 -10.129 1.00 82.38 269 ASP A CA 1
ATOM 2185 C C . ASP A 1 269 ? 11.820 15.194 -8.990 1.00 82.38 269 ASP A C 1
ATOM 2187 O O . ASP A 1 269 ? 10.638 14.849 -8.947 1.00 82.38 269 ASP A O 1
ATOM 2191 N N . GLY A 1 270 ? 12.709 14.800 -8.073 1.00 78.19 270 GLY A N 1
ATOM 2192 C CA . GLY A 1 270 ? 12.344 14.159 -6.804 1.00 78.19 270 GLY A CA 1
ATOM 2193 C C . GLY A 1 270 ? 11.892 12.697 -6.880 1.00 78.19 270 GLY A C 1
ATOM 2194 O O . GLY A 1 270 ? 11.529 12.143 -5.849 1.00 78.19 270 GLY A O 1
ATOM 2195 N N . ASP A 1 271 ? 11.925 12.073 -8.059 1.00 85.56 271 ASP A N 1
ATOM 2196 C CA . ASP A 1 271 ? 11.692 10.633 -8.198 1.00 85.56 271 ASP A CA 1
ATOM 2197 C C . ASP A 1 271 ? 12.905 9.847 -7.644 1.00 85.56 271 ASP A C 1
ATOM 2199 O O . ASP A 1 271 ? 14.048 10.114 -8.042 1.00 85.56 271 ASP A O 1
ATOM 2203 N N . VAL A 1 272 ? 12.653 8.864 -6.771 1.00 78.38 272 VAL A N 1
ATOM 2204 C CA . VAL A 1 272 ? 13.647 8.006 -6.086 1.00 78.38 272 VAL A CA 1
ATOM 2205 C C . VAL A 1 272 ? 13.599 6.549 -6.558 1.00 78.38 272 VAL A C 1
ATOM 2207 O O . VAL A 1 272 ? 12.490 6.019 -6.782 1.00 78.38 272 VAL A O 1
#

InterPro domains:
  IPR001273 Aromatic amino acid hydroxylase [PTHR11473] (7-229)
  IPR005960 Phenylalanine-4-hydroxylase, monomeric form [TIGR01267] (3-244)
  IPR005960 Phenylalanine-4-hydroxylase, monomeric form [cd03348] (3-228)
  IPR018301 Aromatic amino acid hydroxylase, iron/copper binding site [PS00367] (107-118)
  IPR019774 Aromatic amino acid hydroxylase, C-terminal [PF00351] (6-226)
  IPR019774 Aromatic amino acid hydroxylase, C-terminal [PR00372] (64-86)
  IPR019774 Aromatic amino acid hydroxylase, C-terminal [PR00372] (171-189)
  IPR019774 Aromatic amino acid hydroxylase, C-terminal [PR00372] (203-222)
  IPR019774 Aromatic amino acid hydroxylase, C-terminal [PS51410] (1-272)
  IPR036329 Aromatic amino acid monoxygenase, C-terminal domain superfamily [SSF56534] (2-252)
  IPR036951 Aromatic amino acid hydroxylase superfamily [G3DSA:1.10.800.10] (1-272)

Sequence (272 aa):
MIEQPWASYSGQDHAVWAQLFERQQQVLVGRASDEFLTAQRAMHMSPQQIPKFEDLNRVLRAHTGWELIGVEGLLPELTFFDHLANRRFPVTWWIRKPEQIDYLAEPDLFHDLFGHVPLLMNPVFADYMEAYGRGGVKAHGINPEALVHLTRLYWYTVEFGLIKQADGLRIYGSGIVSSKSESIHCLESAAPNRIGFDLERIMRTRYRIDTYQKTYFVIDSFEQLMRATEPDFTPIYDRLATQDSIPAGDVLATDTVFHRGSGEGWLTDGDV

Radius of gyration: 17.99 Å; chains: 1; bounding box: 42×37×53 Å

Organism: Lysobacter antibioticus (NCBI:txid84531)

Secondary structure (DSSP, 8-state):
-B---GGG--HHHHHHHHHHHHHHHHHTTTTB-HHHHHHHHHTT--TTSPPPHHHHHHHHHHHTS-EEEEESSPPPHHHHHHHHHTTEEEEE-----GGGSS--SS--HIIIIIIIGGGGGSHHHHHHHHHHHHHHHHHHTT-HHHHHHHHHHHIIIIIT-EEEETTEEEE--HHHHT-HHHHHHHHH-SSSEEEE--HHHHHHB---SSS--SEEEEES-HHHHHHHTSS-SHHHHHHHTTSPPBPTT---TT--EEE----TT--SS---